Protein AF-A0A496B085-F1 (afdb_monomer_lite)

Foldseek 3Di:
DDDQQPDWDDDPVGTDRLVPDDPVVCVVCVVPDDPVSNVVSVPPPDDDDDDDDDDDDDDDDPPPCDVVNVCLLVDLFFPDWDDDPFWTWTQGSVRDIFTGGQLRVQLLQPDLVSLCQQQPPHDPVSSVDQSADGHSVSRDDDSNKDFPDWDDDPRFWIWTQIPVRDTPGTGGSVSCVQNRPDPVNPPDPPPPDD

Radius of gyration: 28.02 Å; chains: 1; bounding box: 69×49×72 Å

pLDDT: mean 72.24, std 22.45, range [24.52, 97.88]

Secondary structure (DSSP, 8-state):
---GGG-EEEETTEEEETTTS-HHHHHHTGGGS-HHHHHHHHT-----------------------HHHHHHTT---EEEEEE-SSEEEEEETTS-EEEEEHHHHHHT--SHHHHHHHTTTS-GGGGGS-TT-S-GGGS---TT--EEEEEEETTTEEEEEETTS----EEEHHHHHHT--STTTS--------

Structure (mmCIF, N/CA/C/O backbone):
data_AF-A0A496B085-F1
#
_entry.id   AF-A0A496B085-F1
#
loop_
_atom_site.group_PDB
_atom_site.id
_atom_site.type_symbol
_atom_site.label_atom_id
_atom_site.label_alt_id
_atom_site.label_comp_id
_atom_site.label_asym_id
_atom_site.label_entity_id
_atom_site.label_seq_id
_atom_site.pdbx_PDB_ins_code
_atom_site.Cartn_x
_atom_site.Cartn_y
_atom_site.Cartn_z
_atom_site.occupancy
_atom_site.B_iso_or_equiv
_atom_site.auth_seq_id
_atom_site.auth_comp_id
_atom_site.auth_asym_id
_atom_site.auth_atom_id
_atom_site.pdbx_PDB_model_num
ATOM 1 N N . MET A 1 1 ? -52.150 29.427 2.184 1.00 40.12 1 MET A N 1
ATOM 2 C CA . MET A 1 1 ? -52.155 28.640 3.436 1.00 40.12 1 MET A CA 1
ATOM 3 C C . MET A 1 1 ? -51.289 27.415 3.203 1.00 40.12 1 MET A C 1
ATOM 5 O O . MET A 1 1 ? -51.735 26.508 2.519 1.00 40.12 1 MET A O 1
ATOM 9 N N . SER A 1 2 ? -50.034 27.443 3.656 1.00 40.06 2 SER A N 1
ATOM 10 C CA . SER A 1 2 ? -49.146 26.277 3.567 1.00 40.06 2 SER A CA 1
ATOM 11 C C . SER A 1 2 ? -49.455 25.338 4.734 1.00 40.06 2 SER A C 1
ATOM 13 O O . SER A 1 2 ? -49.584 25.798 5.872 1.00 40.06 2 SER A O 1
ATOM 15 N N . LEU A 1 3 ? -49.664 24.056 4.447 1.00 45.28 3 LEU A N 1
ATOM 16 C CA . LEU A 1 3 ? -49.966 23.040 5.451 1.00 45.28 3 LEU A CA 1
ATOM 17 C C . LEU A 1 3 ? -48.675 22.717 6.220 1.00 45.28 3 LEU A C 1
ATOM 19 O O . LEU A 1 3 ? -47.631 22.500 5.616 1.00 45.28 3 LEU A O 1
ATOM 23 N N . CYS A 1 4 ? -48.738 22.637 7.554 1.00 44.47 4 CYS A N 1
ATOM 24 C CA . CYS A 1 4 ? -47.596 22.330 8.442 1.00 44.47 4 CYS A CA 1
ATOM 25 C C . CYS A 1 4 ? -46.892 20.980 8.170 1.00 44.47 4 CYS A C 1
ATOM 27 O O . CYS A 1 4 ? -45.957 20.627 8.884 1.00 44.47 4 CYS A O 1
ATOM 29 N N . ASN A 1 5 ? -47.342 20.212 7.176 1.00 44.25 5 ASN A N 1
ATOM 30 C CA . ASN A 1 5 ? -46.748 18.935 6.798 1.00 44.25 5 ASN A CA 1
ATOM 31 C C . ASN A 1 5 ? -45.421 19.097 6.040 1.00 44.25 5 ASN A C 1
ATOM 33 O O . ASN A 1 5 ? -44.612 18.179 6.095 1.00 44.25 5 ASN A O 1
ATOM 37 N N . ASP A 1 6 ? -45.175 20.253 5.413 1.00 46.38 6 ASP A N 1
ATOM 38 C CA . ASP A 1 6 ? -44.013 20.453 4.530 1.00 46.38 6 ASP A CA 1
ATOM 39 C C . ASP A 1 6 ? -42.845 21.197 5.207 1.00 46.38 6 ASP A C 1
ATOM 41 O O . ASP A 1 6 ? -41.875 21.585 4.556 1.00 46.38 6 ASP A O 1
ATOM 45 N N . VAL A 1 7 ? -42.917 21.415 6.527 1.00 50.28 7 VAL A N 1
ATOM 46 C CA . VAL A 1 7 ? -41.835 22.045 7.297 1.00 50.28 7 VAL A CA 1
ATOM 47 C C . VAL A 1 7 ? -40.962 20.959 7.917 1.00 50.28 7 VAL A C 1
ATOM 49 O O . VAL A 1 7 ? -41.321 20.343 8.922 1.00 50.28 7 VAL A O 1
ATOM 52 N N . PHE A 1 8 ? -39.802 20.742 7.304 1.00 50.12 8 PHE A N 1
ATOM 53 C CA . PHE A 1 8 ? -38.780 19.809 7.763 1.00 50.12 8 PHE A CA 1
ATOM 54 C C . PHE A 1 8 ? -37.803 20.510 8.708 1.00 50.12 8 PHE A C 1
ATOM 56 O O . PHE A 1 8 ? -37.172 21.502 8.343 1.00 50.12 8 PHE A O 1
ATOM 63 N N . ILE A 1 9 ? -37.678 19.993 9.932 1.00 50.53 9 ILE A N 1
ATOM 64 C CA . ILE A 1 9 ? -36.757 20.523 10.943 1.00 50.53 9 ILE A CA 1
ATOM 65 C C . ILE A 1 9 ? -35.555 19.574 11.041 1.00 50.53 9 ILE A C 1
ATOM 67 O O . ILE A 1 9 ? -35.766 18.366 11.165 1.00 50.53 9 ILE A O 1
ATOM 71 N N . PRO A 1 10 ? -34.311 20.082 10.977 1.00 43.25 10 PRO A N 1
ATOM 72 C CA . PRO A 1 10 ? -33.125 19.248 11.108 1.00 43.25 10 PRO A CA 1
ATOM 73 C C . PRO A 1 10 ? -32.959 18.748 12.551 1.00 43.25 10 PRO A C 1
ATOM 75 O O . PRO A 1 10 ? -32.877 19.532 13.498 1.00 43.25 10 PRO A O 1
ATOM 78 N N . GLU A 1 11 ? -32.879 17.432 12.692 1.00 49.56 11 GLU A N 1
ATOM 79 C CA . GLU A 1 11 ? -32.502 16.678 13.886 1.00 49.56 11 GLU A CA 1
ATOM 80 C C . GLU A 1 11 ? -31.116 16.032 13.673 1.00 49.56 11 GLU A C 1
ATOM 82 O O . GLU A 1 11 ? -30.683 15.860 12.531 1.00 49.56 11 GLU A O 1
ATOM 87 N N . PRO A 1 12 ? -30.396 15.627 14.739 1.00 41.44 12 PRO A N 1
ATOM 88 C CA . PRO A 1 12 ? -29.054 15.034 14.626 1.00 41.44 12 PRO A CA 1
ATOM 89 C C . PRO A 1 12 ? -28.968 13.739 13.790 1.00 41.44 12 PRO A C 1
ATOM 91 O O . PRO A 1 12 ? -27.863 13.293 13.493 1.00 41.44 12 PRO A O 1
ATOM 94 N N . HIS A 1 13 ? -30.100 13.158 13.374 1.00 42.88 13 HIS A N 1
ATOM 95 C CA . HIS A 1 13 ? -30.162 11.965 12.521 1.00 42.88 13 HIS A CA 1
ATOM 96 C C . HIS A 1 13 ? -31.099 12.104 11.303 1.00 42.88 13 HIS A C 1
ATOM 98 O O . HIS A 1 13 ? -31.499 11.095 10.727 1.00 42.88 13 HIS A O 1
ATOM 104 N N . GLY A 1 14 ? -31.455 13.326 10.886 1.00 53.62 14 GLY A N 1
ATOM 105 C CA . GLY A 1 14 ? -32.259 13.553 9.677 1.00 53.62 14 GLY A CA 1
ATOM 106 C C . GLY A 1 14 ? -33.244 14.709 9.811 1.00 53.62 14 GLY A C 1
ATOM 107 O O . GLY A 1 14 ? -33.038 15.618 10.605 1.00 53.62 14 GLY A O 1
ATOM 108 N N . TYR A 1 15 ? -34.326 14.681 9.034 1.00 47.09 15 TYR A N 1
ATOM 109 C CA . TYR A 1 15 ? -35.391 15.680 9.115 1.00 47.09 15 TYR A CA 1
ATOM 110 C C . TYR A 1 15 ? -36.673 15.047 9.660 1.00 47.09 15 TYR A C 1
ATOM 112 O O . TYR A 1 15 ? -37.169 14.076 9.091 1.00 47.09 15 TYR A O 1
ATOM 120 N N . ALA A 1 16 ? -37.227 15.605 10.737 1.00 47.31 16 ALA A N 1
ATOM 121 C CA . ALA A 1 16 ? -38.472 15.125 11.334 1.00 47.31 16 ALA A CA 1
ATOM 122 C C . ALA A 1 16 ? -39.637 16.078 11.028 1.00 47.31 16 ALA A C 1
ATOM 124 O O . ALA A 1 16 ? -39.491 17.303 11.038 1.00 47.31 16 ALA A O 1
ATOM 125 N N . SER A 1 17 ? -40.814 15.505 10.761 1.00 47.19 17 SER A N 1
ATOM 126 C CA . SER A 1 17 ? -42.056 16.265 10.600 1.00 47.19 17 SER A CA 1
ATOM 127 C C . SER A 1 17 ? -42.543 16.771 11.961 1.00 47.19 17 SER A C 1
ATOM 129 O O . SER A 1 17 ? -42.442 16.077 12.972 1.00 47.19 17 SER A O 1
ATOM 131 N N . CYS A 1 18 ? -43.144 17.963 11.997 1.00 49.06 18 CYS A N 1
ATOM 132 C CA . CYS A 1 18 ? -43.587 18.629 13.228 1.00 49.06 18 CYS A CA 1
ATOM 133 C C . CYS A 1 18 ? -44.547 17.789 14.109 1.00 49.06 18 CYS A C 1
ATOM 135 O O . CYS A 1 18 ? -44.716 18.095 15.288 1.00 49.06 18 CYS A O 1
ATOM 137 N N . LYS A 1 19 ? -45.165 16.723 13.577 1.00 49.03 19 LYS A N 1
ATOM 138 C CA . LYS A 1 19 ? -46.037 15.813 14.342 1.00 49.03 19 LYS A CA 1
ATOM 139 C C . LYS A 1 19 ? -45.292 14.872 15.296 1.00 49.03 19 LYS A C 1
ATOM 141 O O . LYS A 1 19 ? -45.915 14.382 16.232 1.00 49.03 19 LYS A O 1
ATOM 146 N N . SER A 1 20 ? -44.004 14.609 15.076 1.00 52.06 20 SER A N 1
ATOM 147 C CA . SER A 1 20 ? -43.214 13.668 15.887 1.00 52.06 20 SER A CA 1
ATOM 148 C C . SER A 1 20 ? -42.217 14.348 16.829 1.00 52.06 20 SER A C 1
ATOM 150 O O . SER A 1 20 ? -41.574 13.670 17.627 1.00 52.06 20 SER A O 1
ATOM 152 N N . ALA A 1 21 ? -42.087 15.675 16.763 1.00 50.53 21 ALA A N 1
ATOM 153 C CA . ALA A 1 21 ? -41.132 16.423 17.572 1.00 50.53 21 ALA A CA 1
ATOM 154 C C . ALA A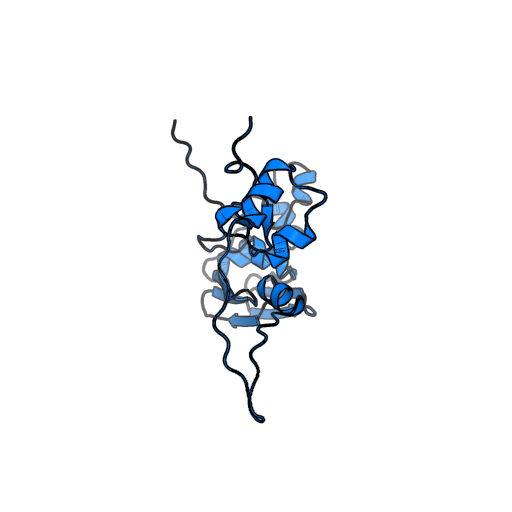 1 21 ? -41.636 16.635 19.012 1.00 50.53 21 ALA A C 1
ATOM 156 O O . ALA A 1 21 ? -42.802 16.953 19.256 1.00 50.53 21 ALA A O 1
ATOM 157 N N . SER A 1 22 ? -40.738 16.500 19.992 1.00 55.59 22 SER A N 1
ATOM 158 C CA . SER A 1 22 ? -41.077 16.713 21.405 1.00 55.59 22 SER A CA 1
ATOM 159 C C . SER A 1 22 ? -41.423 18.182 21.707 1.00 55.59 22 SER A C 1
ATOM 161 O O . SER A 1 22 ? -40.802 19.116 21.192 1.00 55.59 22 SER A O 1
ATOM 163 N N . VAL A 1 23 ? -42.391 18.407 22.605 1.00 54.16 23 VAL A N 1
ATOM 164 C CA . VAL A 1 23 ? -42.881 19.752 22.988 1.00 54.16 23 VAL A CA 1
ATOM 165 C C . VAL A 1 23 ? -41.757 20.645 23.542 1.00 54.16 23 VAL A C 1
ATOM 167 O O . VAL A 1 23 ? -41.783 21.868 23.388 1.00 54.16 23 VAL A O 1
ATOM 170 N N . THR A 1 24 ? -40.741 20.040 24.160 1.00 55.12 24 THR A N 1
ATOM 171 C CA . THR A 1 24 ? -39.529 20.697 24.668 1.00 55.12 24 THR A CA 1
ATOM 172 C C . THR A 1 24 ? -38.678 21.296 23.543 1.00 55.12 24 THR A C 1
ATOM 174 O O . THR A 1 24 ? -38.127 22.382 23.713 1.00 55.12 24 THR A O 1
ATOM 177 N N . TRP A 1 25 ? -38.632 20.647 22.377 1.00 52.66 25 TRP A N 1
ATOM 178 C CA . TRP A 1 25 ? -37.861 21.085 21.209 1.00 52.66 25 TRP A CA 1
ATOM 179 C C . TRP A 1 25 ? -38.578 22.169 20.392 1.00 52.66 25 TRP A C 1
ATOM 181 O O . TRP A 1 25 ? -37.963 23.164 20.006 1.00 52.66 25 TRP A O 1
ATOM 191 N N . VAL A 1 26 ? -39.903 22.063 20.235 1.00 53.75 26 VAL A N 1
ATOM 192 C CA . VAL A 1 26 ? -40.738 23.093 19.578 1.00 53.75 26 VAL A CA 1
ATOM 193 C C . VAL A 1 26 ? -40.647 24.445 20.306 1.00 53.75 26 VAL A C 1
ATOM 195 O O . VAL A 1 26 ? -40.697 25.507 19.686 1.00 53.75 26 VAL A O 1
ATOM 198 N N . ARG A 1 27 ? -40.457 24.431 21.633 1.00 57.75 27 ARG A N 1
ATOM 199 C CA . ARG A 1 27 ? -40.266 25.652 22.436 1.00 57.75 27 ARG A CA 1
ATOM 200 C C . ARG A 1 27 ? -38.900 26.308 22.228 1.00 57.75 27 ARG A C 1
ATOM 202 O O . ARG A 1 27 ? -38.834 27.534 22.270 1.00 57.75 27 ARG A O 1
ATOM 209 N N . ALA A 1 28 ? -37.849 25.528 21.976 1.00 58.44 28 ALA A N 1
ATOM 210 C CA . ALA A 1 28 ? -36.499 26.044 21.751 1.00 58.44 28 ALA A CA 1
ATOM 211 C C . ALA A 1 28 ? -36.350 26.766 20.394 1.00 58.44 28 ALA A C 1
ATOM 213 O O . ALA A 1 28 ? -35.539 27.680 20.278 1.00 58.44 28 ALA A O 1
ATOM 214 N N . TYR A 1 29 ? -37.176 26.426 19.394 1.00 54.31 29 TYR A N 1
ATOM 215 C CA . TYR A 1 29 ? -37.110 26.972 18.025 1.00 54.31 29 TYR A CA 1
ATOM 216 C C . TYR A 1 29 ? -38.256 27.931 17.659 1.00 54.31 29 TYR A C 1
ATOM 218 O O . TYR A 1 29 ? -38.475 28.234 16.486 1.00 54.31 29 TYR A O 1
ATOM 226 N N . LYS A 1 30 ? -38.960 28.474 18.662 1.00 56.56 30 LYS A N 1
ATOM 227 C CA . LYS A 1 30 ? -40.128 29.361 18.496 1.00 56.56 30 LYS A CA 1
ATOM 228 C C . LYS A 1 30 ? -39.899 30.539 17.533 1.00 56.56 30 LYS A C 1
ATOM 230 O O . LYS A 1 30 ? -40.827 30.938 16.846 1.00 56.56 30 LYS A O 1
ATOM 235 N N . ALA A 1 31 ? -38.680 31.077 17.460 1.00 55.16 31 ALA A N 1
ATOM 236 C CA . ALA A 1 31 ? -38.345 32.223 16.608 1.00 55.16 31 ALA A CA 1
ATOM 237 C C . ALA A 1 31 ? -38.208 31.892 15.105 1.00 55.16 31 ALA A C 1
ATOM 239 O O . ALA A 1 31 ? -38.022 32.799 14.300 1.00 55.16 31 ALA A O 1
ATOM 240 N N . ARG A 1 32 ? -38.250 30.608 14.720 1.00 55.09 32 ARG A N 1
ATOM 241 C CA . ARG A 1 32 ? -38.034 30.134 13.339 1.00 55.09 32 ARG A CA 1
ATOM 242 C C . ARG A 1 32 ? -39.211 29.342 12.766 1.00 55.09 32 ARG A C 1
ATOM 244 O O . ARG A 1 32 ? -39.087 28.784 11.682 1.00 55.09 32 ARG A O 1
ATOM 251 N N . LEU A 1 33 ? -40.341 29.297 13.471 1.00 53.97 33 LEU A N 1
ATOM 252 C CA . LEU A 1 33 ? -41.544 28.588 13.034 1.00 53.97 33 LEU A CA 1
ATOM 253 C C . LEU A 1 33 ? -42.664 29.578 12.676 1.00 53.97 33 LEU A C 1
ATOM 255 O O . LEU A 1 33 ? -42.812 30.586 13.364 1.00 53.97 33 LEU A O 1
ATOM 259 N N . PRO A 1 34 ? -43.487 29.289 11.651 1.00 55.16 34 PRO A N 1
ATOM 260 C CA . PRO A 1 34 ? -44.698 30.059 11.381 1.00 55.16 34 PRO A CA 1
ATOM 261 C C . PRO A 1 34 ? -45.664 29.999 12.577 1.00 55.16 34 PRO A C 1
ATOM 263 O O . PRO A 1 34 ? -45.884 28.920 13.139 1.00 55.16 34 PRO A O 1
ATOM 266 N N . ASP A 1 35 ? -46.292 31.126 12.934 1.00 55.22 35 ASP A N 1
ATOM 267 C CA . ASP A 1 35 ? -47.182 31.242 14.106 1.00 55.22 35 ASP A CA 1
ATOM 268 C C . ASP A 1 35 ? -48.325 30.210 14.118 1.00 55.22 35 ASP A C 1
ATOM 270 O O . ASP A 1 35 ? -48.723 29.713 15.177 1.00 55.22 35 ASP A O 1
ATOM 274 N N . SER A 1 36 ? -48.811 29.818 12.936 1.00 55.88 36 SER A N 1
ATOM 275 C CA . SER A 1 36 ? -49.849 28.795 12.761 1.00 55.88 36 SER A CA 1
ATOM 276 C C . SER A 1 36 ? -49.419 27.401 13.240 1.00 55.88 36 SER A C 1
ATOM 278 O O . SER A 1 36 ? -50.242 26.647 13.758 1.00 55.88 36 SER A O 1
ATOM 280 N N . CYS A 1 37 ? -48.131 27.068 13.131 1.00 49.91 37 CYS A N 1
ATOM 281 C CA . CYS A 1 37 ? -47.578 25.780 13.551 1.00 49.91 37 CYS A CA 1
ATOM 282 C C . CYS A 1 37 ? -47.364 25.734 15.074 1.00 49.91 37 CYS A C 1
ATOM 284 O O . CYS A 1 37 ? -47.692 24.745 15.731 1.00 49.91 37 CYS A O 1
ATOM 286 N N . TYR A 1 38 ? -46.912 26.845 15.668 1.00 52.78 38 TYR A N 1
ATOM 287 C CA . TYR A 1 38 ? -46.758 26.965 17.121 1.00 52.78 38 TYR A CA 1
ATOM 288 C C . TYR A 1 38 ? -48.107 26.898 17.863 1.00 52.78 38 TYR A C 1
ATOM 290 O O . TYR A 1 38 ? -48.196 26.305 18.943 1.00 52.78 38 TYR A O 1
ATOM 298 N N . ALA A 1 39 ? -49.172 27.459 17.280 1.00 53.50 39 ALA A N 1
ATOM 299 C CA . ALA A 1 39 ? -50.517 27.413 17.853 1.00 53.50 39 ALA A CA 1
ATOM 300 C C . ALA A 1 39 ? -51.093 25.984 17.910 1.00 53.50 39 ALA A C 1
ATOM 302 O O . ALA A 1 39 ? -51.692 25.614 18.921 1.00 53.50 39 ALA A O 1
ATOM 303 N N . SER A 1 40 ? -50.848 25.154 16.888 1.00 49.75 40 SER A N 1
ATOM 304 C CA . SER A 1 40 ? -51.363 23.776 16.831 1.00 49.75 40 SER A CA 1
ATOM 305 C C . SER A 1 40 ? -50.688 22.826 17.831 1.00 49.75 40 SER A C 1
ATOM 307 O O . SER A 1 40 ? -51.302 21.853 18.261 1.00 49.75 40 SER A O 1
ATOM 309 N N . CYS A 1 41 ? -49.448 23.105 18.252 1.00 49.06 41 CYS A N 1
ATOM 310 C CA . CYS A 1 41 ? -48.772 22.333 19.302 1.00 49.06 41 CYS A CA 1
ATOM 311 C C . CYS A 1 41 ? -49.262 22.673 20.719 1.00 49.06 41 CYS A C 1
ATOM 313 O O . CYS A 1 41 ? -49.097 21.864 21.630 1.00 49.06 41 CYS A O 1
ATOM 315 N N . LYS A 1 42 ? -49.865 23.850 20.936 1.00 46.62 42 LYS A N 1
ATOM 316 C CA . LYS A 1 42 ? -50.389 24.243 22.256 1.00 46.62 42 LYS A CA 1
ATOM 317 C C . LYS A 1 42 ? -51.685 23.528 22.644 1.00 46.62 42 LYS A C 1
ATOM 319 O O . LYS A 1 42 ? -51.979 23.468 23.833 1.00 46.62 42 LYS A O 1
ATOM 324 N N . SER A 1 43 ? -52.449 22.999 21.686 1.00 48.62 43 SER A N 1
ATOM 325 C CA . SER A 1 43 ? -53.744 22.352 21.950 1.00 48.62 43 SER A CA 1
ATOM 326 C C . SER A 1 43 ? -53.654 20.843 22.206 1.00 48.62 43 SER A C 1
ATOM 328 O O . SER A 1 43 ? -54.663 20.230 22.550 1.00 48.62 43 SER A O 1
ATOM 330 N N . ALA A 1 44 ? -52.471 20.231 22.065 1.00 43.91 44 ALA A N 1
ATOM 331 C CA . ALA A 1 44 ? -52.249 18.820 22.376 1.00 43.91 44 ALA A CA 1
ATOM 332 C C . ALA A 1 44 ? -52.139 18.627 23.898 1.00 43.91 44 ALA A C 1
ATOM 334 O O . ALA A 1 44 ? -51.062 18.592 24.491 1.00 43.91 44 ALA A O 1
ATOM 335 N N . ASN A 1 45 ? -53.302 18.559 24.535 1.00 45.66 45 ASN A N 1
ATOM 336 C CA . ASN A 1 45 ? -53.487 18.441 25.972 1.00 45.66 45 ASN A CA 1
ATOM 337 C C . ASN A 1 45 ? -53.295 16.983 26.436 1.00 45.66 45 ASN A C 1
ATOM 339 O O . ASN A 1 45 ? -54.245 16.336 26.867 1.00 45.66 45 ASN A O 1
ATOM 343 N N . VAL A 1 46 ? -52.079 16.440 26.323 1.00 43.97 46 VAL A N 1
ATOM 344 C CA . VAL A 1 46 ? -51.759 15.108 26.865 1.00 43.97 46 VAL A CA 1
ATOM 345 C C . VAL A 1 46 ? -50.940 15.293 28.139 1.00 43.97 46 VAL A C 1
ATOM 347 O O . VAL A 1 46 ? -49.736 15.540 28.109 1.00 43.97 46 VAL A O 1
ATOM 350 N N . THR A 1 47 ? -51.641 15.275 29.272 1.00 44.66 47 THR A N 1
ATOM 351 C CA . THR A 1 47 ? -51.082 15.397 30.627 1.00 44.66 47 THR A CA 1
ATOM 352 C C . THR A 1 47 ? -50.650 14.020 31.183 1.00 44.66 47 THR A C 1
ATOM 354 O O . THR A 1 47 ? -51.099 12.988 30.685 1.00 44.66 47 THR A O 1
ATOM 357 N N . PRO A 1 48 ? -49.762 13.991 32.200 1.00 45.28 48 PRO A N 1
ATOM 358 C CA . PRO A 1 48 ? -48.962 12.838 32.619 1.00 45.28 48 PRO A CA 1
ATOM 359 C C . PRO A 1 48 ? -49.557 12.094 33.828 1.00 45.28 48 PRO A C 1
ATOM 361 O O . PRO A 1 48 ? -50.290 12.679 34.624 1.00 45.28 48 PRO A O 1
ATOM 364 N N . CYS A 1 49 ? -49.151 10.839 34.045 1.00 24.52 49 CYS A N 1
ATOM 365 C CA . CYS A 1 49 ? -49.433 10.120 35.291 1.00 24.52 49 CYS A CA 1
ATOM 366 C C . CYS A 1 49 ? -48.219 10.200 36.236 1.00 24.52 49 CYS A C 1
ATOM 368 O O . CYS A 1 49 ? -47.141 9.692 35.931 1.00 24.52 49 CYS A O 1
ATOM 370 N N . LYS A 1 50 ? -48.400 10.884 37.372 1.00 37.22 50 LYS A N 1
ATOM 371 C CA . LYS A 1 50 ? -47.484 10.916 38.523 1.00 37.2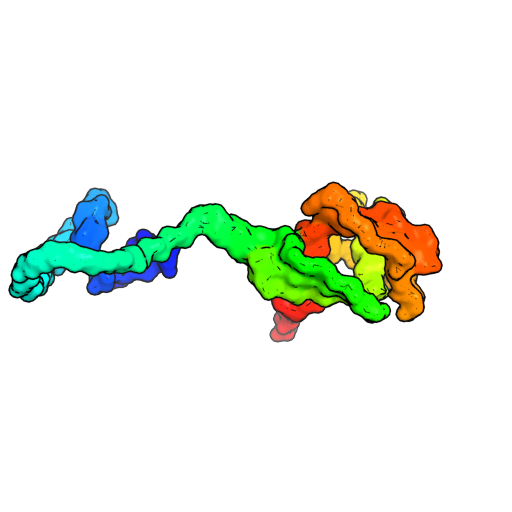2 50 LYS A CA 1
ATOM 372 C C . LYS A 1 50 ? -47.702 9.674 39.391 1.00 37.22 50 LYS A C 1
ATOM 374 O O . LYS A 1 50 ? -48.848 9.367 39.686 1.00 37.22 50 LYS A O 1
ATOM 379 N N . LEU A 1 51 ? -46.632 9.123 39.963 1.00 31.11 51 LEU A N 1
ATOM 380 C CA . LEU A 1 51 ? -46.563 8.839 41.402 1.00 31.11 51 LEU A CA 1
ATOM 381 C C . LEU A 1 51 ? -45.107 8.952 41.864 1.00 31.11 51 LEU A C 1
ATOM 383 O O . LEU A 1 51 ? -44.175 8.561 41.168 1.00 31.11 51 LEU A O 1
ATOM 387 N N . ALA A 1 52 ? -44.943 9.603 43.007 1.00 31.52 52 ALA A N 1
ATOM 388 C CA . ALA A 1 52 ? -43.682 9.998 43.601 1.00 31.52 52 ALA A CA 1
ATOM 389 C C . ALA A 1 52 ? -43.165 8.947 44.594 1.00 31.52 52 ALA A C 1
ATOM 391 O O . ALA A 1 52 ? -43.957 8.217 45.184 1.00 31.52 52 ALA A O 1
ATOM 392 N N . SER A 1 53 ? -41.865 9.051 44.886 1.00 32.91 53 SER A N 1
ATOM 393 C CA . SER A 1 53 ? -41.253 8.951 46.222 1.00 32.91 53 SER A CA 1
ATOM 394 C C . SER A 1 53 ? -40.244 7.813 46.440 1.00 32.91 53 SER A C 1
ATOM 396 O O . SER A 1 53 ? -40.507 6.654 46.151 1.00 32.91 53 SER A O 1
ATOM 398 N N . LEU A 1 54 ? -39.140 8.224 47.079 1.00 31.75 54 LEU A N 1
ATOM 399 C CA . LEU A 1 54 ? -38.171 7.469 47.883 1.00 31.75 54 LEU A CA 1
ATOM 400 C C . LEU A 1 54 ? -36.976 6.776 47.192 1.00 31.75 54 LEU A C 1
ATOM 402 O O . LEU A 1 54 ? -37.024 5.627 46.792 1.00 31.75 54 LEU A O 1
ATOM 406 N N . VAL A 1 55 ? -35.871 7.535 47.179 1.00 43.00 55 VAL A N 1
ATOM 407 C CA . VAL A 1 55 ? -34.550 7.207 47.756 1.00 43.00 55 VAL A CA 1
ATOM 408 C C . VAL A 1 55 ? -33.853 5.888 47.344 1.00 43.00 55 VAL A C 1
ATOM 410 O O . VAL A 1 55 ? -34.270 4.799 47.707 1.00 43.00 55 VAL A O 1
ATOM 413 N N . LEU A 1 56 ? -32.644 6.085 46.791 1.00 39.69 56 LEU A N 1
ATOM 414 C CA . LEU A 1 56 ? -31.471 5.192 46.718 1.00 39.69 56 LEU A CA 1
ATOM 415 C C . LEU A 1 56 ? -31.425 4.083 45.635 1.00 39.69 56 LEU A C 1
ATOM 417 O O . LEU A 1 56 ? -32.180 3.123 45.639 1.00 39.69 56 LEU A O 1
ATOM 421 N N . GLN A 1 57 ? -30.349 4.204 44.842 1.00 39.06 57 GLN A N 1
ATOM 422 C CA . GLN A 1 57 ? -29.575 3.195 44.098 1.00 39.06 57 GLN A CA 1
ATOM 423 C C . GLN A 1 57 ? -29.828 2.968 42.592 1.00 39.06 57 GLN A C 1
ATOM 425 O O . GLN A 1 57 ? -30.867 2.498 42.152 1.00 39.06 57 GLN A O 1
ATOM 430 N N . ALA A 1 58 ? -28.713 3.179 41.877 1.00 33.62 58 ALA A N 1
ATOM 431 C CA . ALA A 1 58 ? -28.179 2.400 40.757 1.00 33.62 58 ALA A CA 1
ATOM 432 C C . ALA A 1 58 ? -28.319 2.954 39.321 1.00 33.62 58 ALA A C 1
ATOM 434 O O . ALA A 1 58 ? -29.381 2.953 38.716 1.00 33.62 58 ALA A O 1
ATOM 435 N N . ALA A 1 59 ? -27.139 3.323 38.797 1.00 35.72 59 ALA A N 1
ATOM 436 C CA . ALA A 1 59 ? -26.619 3.075 37.446 1.00 35.72 59 ALA A CA 1
ATOM 437 C C . ALA A 1 59 ? -27.369 3.694 36.247 1.00 35.72 59 ALA A C 1
ATOM 439 O O . ALA A 1 59 ? -28.439 3.267 35.843 1.00 35.72 59 ALA A O 1
ATOM 440 N N . PHE A 1 60 ? -26.844 4.783 35.677 1.00 46.53 60 PHE A N 1
ATOM 441 C CA . PHE A 1 60 ? -25.943 4.750 34.508 1.00 46.53 60 PHE A CA 1
ATOM 442 C C . PHE A 1 60 ? -26.506 3.982 33.300 1.00 46.53 60 PHE A C 1
ATOM 444 O O . PHE A 1 60 ? -26.369 2.771 33.225 1.00 46.53 60 PHE A O 1
ATOM 451 N N . LEU A 1 61 ? -26.985 4.720 32.293 1.00 37.16 61 LEU A N 1
ATOM 452 C CA . LEU A 1 61 ? -26.533 4.542 30.907 1.00 37.16 61 LEU A CA 1
ATOM 453 C C . LEU A 1 61 ? -26.764 5.850 30.124 1.00 37.16 61 LEU A C 1
ATOM 455 O O . LEU A 1 61 ? -27.699 6.005 29.344 1.00 37.16 61 LEU A O 1
ATOM 459 N N . ARG A 1 62 ? -25.895 6.841 30.358 1.00 47.62 62 ARG A N 1
ATOM 460 C CA . ARG A 1 62 ? -25.621 7.847 29.328 1.00 47.62 62 ARG A CA 1
ATOM 461 C C . ARG A 1 62 ? -24.795 7.126 28.266 1.00 47.62 62 ARG A C 1
ATOM 463 O O . ARG A 1 62 ? -23.610 6.907 28.486 1.00 47.62 62 ARG A O 1
ATOM 470 N N . LEU A 1 63 ? -25.386 6.753 27.133 1.00 45.16 63 LEU A N 1
ATOM 471 C CA . LEU A 1 63 ? -24.594 6.485 25.931 1.00 45.16 63 LEU A CA 1
ATOM 472 C C . LEU A 1 63 ? -24.120 7.833 25.380 1.00 45.16 63 LEU A C 1
ATOM 474 O O . LEU A 1 63 ? -24.665 8.385 24.433 1.00 45.16 63 LEU A O 1
ATOM 478 N N . SER A 1 64 ? -23.124 8.402 26.048 1.00 53.12 64 SER A N 1
ATOM 479 C CA . SER A 1 64 ? -22.265 9.437 25.498 1.00 53.12 64 SER A CA 1
ATOM 480 C C . SER A 1 64 ? -21.274 8.753 24.560 1.00 53.12 64 SER A C 1
ATOM 482 O O . SER A 1 64 ? -20.203 8.335 24.997 1.00 53.12 64 SER A O 1
ATOM 484 N N . PHE A 1 65 ? -21.630 8.598 23.285 1.00 51.16 65 PHE A N 1
ATOM 485 C CA . PHE A 1 65 ? -20.615 8.373 22.257 1.00 51.16 65 PHE A CA 1
ATOM 486 C C . PHE A 1 65 ? -19.827 9.683 22.124 1.00 51.16 65 PHE A C 1
ATOM 488 O O . PHE A 1 65 ? -20.365 10.691 21.672 1.00 51.16 65 PHE A O 1
ATOM 495 N N . SER A 1 66 ? -18.590 9.700 22.632 1.00 63.84 66 SER A N 1
ATOM 496 C CA . SER A 1 66 ? -17.692 10.859 22.532 1.00 63.84 66 SER A CA 1
ATOM 497 C C . SER A 1 66 ? -17.453 11.215 21.059 1.00 63.84 66 SER A C 1
ATOM 499 O O . SER A 1 66 ? -17.430 10.322 20.212 1.00 63.84 66 SER A O 1
ATOM 501 N N . ALA A 1 67 ? -17.204 12.490 20.745 1.00 59.72 67 ALA A N 1
ATOM 502 C CA . ALA A 1 67 ? -16.708 12.892 19.424 1.00 59.72 67 ALA A CA 1
ATOM 503 C C . ALA A 1 67 ? -15.425 12.120 19.041 1.00 59.72 67 ALA A C 1
ATOM 505 O O . ALA A 1 67 ? -15.235 11.787 17.875 1.00 59.72 67 ALA A O 1
ATOM 506 N N . ASP A 1 68 ? -14.619 11.721 20.032 1.00 60.34 68 ASP A N 1
ATOM 507 C CA . ASP A 1 68 ? -13.460 10.839 19.845 1.00 60.34 68 ASP A CA 1
ATOM 508 C C . ASP A 1 68 ? -13.848 9.422 19.401 1.00 60.34 68 ASP A C 1
ATOM 510 O O . ASP A 1 68 ? -13.149 8.810 18.602 1.00 60.34 68 ASP A O 1
ATOM 514 N N . ALA A 1 69 ? -14.986 8.898 19.868 1.00 56.34 69 ALA A N 1
ATOM 515 C CA . ALA A 1 69 ? -15.497 7.598 19.432 1.00 56.34 69 ALA A CA 1
ATOM 516 C C . ALA A 1 69 ? -16.026 7.660 17.988 1.00 56.34 69 ALA A C 1
ATOM 518 O O . ALA A 1 69 ? -15.897 6.693 17.243 1.00 56.34 69 ALA A O 1
ATOM 519 N N . LEU A 1 70 ? -16.563 8.809 17.566 1.00 54.47 70 LEU A N 1
ATOM 520 C CA . LEU A 1 70 ? -16.960 9.050 16.175 1.00 54.47 70 LEU A CA 1
ATOM 521 C C . LEU A 1 70 ? -15.743 9.251 15.249 1.00 54.47 70 LEU A C 1
ATOM 523 O O . LEU A 1 70 ? -15.766 8.804 14.102 1.00 54.47 70 LEU A O 1
ATOM 527 N N . LEU A 1 71 ? -14.657 9.853 15.746 1.00 56.62 71 LEU A N 1
ATOM 528 C CA . LEU A 1 71 ? -13.379 9.953 15.028 1.00 56.62 71 LEU A CA 1
ATOM 529 C C . LEU A 1 71 ? -12.659 8.598 14.927 1.00 56.62 71 LEU A C 1
ATOM 531 O O . LEU A 1 71 ? -12.093 8.284 13.884 1.00 56.62 71 LEU A O 1
ATOM 535 N N . GLU A 1 72 ? -12.730 7.753 15.958 1.00 54.44 72 GLU A N 1
ATOM 536 C CA . GLU A 1 72 ? -12.220 6.374 15.908 1.00 54.44 72 GLU A CA 1
ATOM 537 C C . GLU A 1 72 ? -12.991 5.516 14.885 1.00 54.44 72 GLU A C 1
ATOM 539 O O . GLU A 1 72 ? -12.372 4.761 14.138 1.00 54.44 72 GLU A O 1
ATOM 544 N N . MET A 1 73 ? -14.319 5.669 14.785 1.00 51.00 73 MET A N 1
ATOM 545 C CA . MET A 1 73 ? -15.172 4.910 13.851 1.00 51.00 73 MET A CA 1
ATOM 546 C C . MET A 1 73 ? -15.081 5.360 12.382 1.00 51.00 73 MET A C 1
ATOM 548 O O . MET A 1 73 ? -15.633 4.696 11.509 1.00 51.00 73 MET A O 1
ATOM 552 N N . THR A 1 74 ? -14.387 6.463 12.094 1.00 58.94 74 THR A N 1
ATOM 553 C CA . THR A 1 74 ? -14.140 6.975 10.729 1.00 58.94 74 THR A CA 1
ATOM 554 C C . THR A 1 74 ? -12.649 6.986 10.368 1.00 58.94 74 THR A C 1
ATOM 556 O O . THR A 1 74 ? -12.249 7.433 9.294 1.00 58.94 74 THR A O 1
ATOM 559 N N . SER A 1 75 ? -11.812 6.471 11.270 1.00 71.00 75 SER A N 1
ATOM 560 C CA . SER A 1 75 ? -10.363 6.447 11.152 1.00 71.00 75 SER A CA 1
ATOM 561 C C . SER A 1 75 ? -9.904 5.420 10.112 1.00 71.00 75 SER A C 1
ATOM 563 O O . SER A 1 75 ? -10.038 4.213 10.315 1.00 71.00 75 SER A O 1
ATOM 565 N N . LYS A 1 76 ? -9.258 5.885 9.035 1.00 81.88 76 LYS A N 1
ATOM 566 C CA . LYS A 1 76 ? -8.563 5.036 8.047 1.00 81.88 76 LYS A CA 1
ATOM 567 C C . LYS A 1 76 ? -7.205 4.522 8.554 1.00 81.88 76 LYS A C 1
ATOM 569 O O . LYS A 1 76 ? -6.294 4.284 7.772 1.00 81.88 76 LYS A O 1
ATOM 574 N N . HIS A 1 77 ? -7.028 4.358 9.864 1.00 89.75 77 HIS A N 1
ATOM 575 C CA . HIS A 1 77 ? -5.798 3.796 10.418 1.00 89.75 77 HIS A CA 1
ATOM 576 C C . HIS A 1 77 ? -5.892 2.273 10.569 1.00 89.75 77 HIS A C 1
ATOM 578 O O . HIS A 1 77 ? -6.962 1.740 10.893 1.00 89.75 77 HIS A O 1
ATOM 584 N N . PRO A 1 78 ? -4.777 1.551 10.369 1.00 94.38 78 PRO A N 1
ATOM 585 C CA . PRO A 1 78 ? -4.745 0.113 10.565 1.00 94.38 78 PRO A CA 1
ATOM 586 C C . PRO A 1 78 ? -4.873 -0.224 12.053 1.00 94.38 78 PRO A C 1
ATOM 588 O O . PRO A 1 78 ? -4.259 0.395 12.923 1.00 94.38 78 PRO A O 1
ATOM 591 N N . LYS A 1 79 ? -5.660 -1.254 12.335 1.00 94.38 79 LYS A N 1
ATOM 592 C CA . LYS A 1 79 ? -5.789 -1.895 13.642 1.00 94.38 79 LYS A CA 1
ATOM 593 C C . LYS A 1 79 ? -4.886 -3.119 13.740 1.00 94.38 79 LYS A C 1
ATOM 595 O O . LYS A 1 79 ? -4.269 -3.350 14.777 1.00 94.38 79 LYS A O 1
ATOM 600 N N . THR A 1 80 ? -4.818 -3.933 12.691 1.00 95.75 80 THR A N 1
ATOM 601 C CA . THR A 1 80 ? -3.997 -5.149 12.667 1.00 95.75 80 THR A CA 1
ATOM 602 C C . THR A 1 80 ? -3.465 -5.398 11.263 1.00 95.75 80 THR A C 1
ATOM 604 O O . THR A 1 80 ? -4.160 -5.177 10.276 1.00 95.75 80 THR A O 1
ATOM 607 N N . LEU A 1 81 ? -2.215 -5.850 11.191 1.00 96.44 81 LEU A N 1
ATOM 608 C CA . LEU A 1 81 ? -1.499 -6.154 9.958 1.00 96.44 81 LEU A CA 1
ATOM 609 C C . LEU A 1 81 ? -1.137 -7.637 9.968 1.00 96.44 81 LEU A C 1
ATOM 611 O O . LEU A 1 81 ? -0.562 -8.117 10.946 1.00 96.44 81 LEU A O 1
ATOM 615 N N . LYS A 1 82 ? -1.487 -8.367 8.909 1.00 97.31 82 LYS A N 1
ATOM 616 C CA . LYS A 1 82 ? -1.238 -9.809 8.796 1.00 97.31 82 LYS A CA 1
ATOM 617 C C . LYS A 1 82 ? -0.606 -10.125 7.447 1.00 97.31 82 LYS A C 1
ATOM 619 O O . LYS A 1 82 ? -1.144 -9.776 6.399 1.00 97.31 82 LYS A O 1
ATOM 624 N N . LYS A 1 83 ? 0.529 -10.821 7.488 1.00 96.56 83 LYS A N 1
ATOM 625 C CA . LYS A 1 83 ? 1.173 -11.407 6.312 1.00 96.56 83 LYS A CA 1
ATOM 626 C C . LYS A 1 83 ? 0.597 -12.805 6.080 1.00 96.56 83 LYS A C 1
ATOM 628 O O . LYS A 1 83 ? 0.600 -13.610 7.008 1.00 96.56 83 LYS A O 1
ATOM 633 N N . HIS A 1 84 ? 0.154 -13.087 4.858 1.00 96.62 84 HIS A N 1
ATOM 634 C CA . HIS A 1 84 ? -0.213 -14.431 4.394 1.00 96.62 84 HIS A CA 1
ATOM 635 C C . HIS A 1 84 ? 0.704 -14.857 3.239 1.00 96.62 84 HIS A C 1
ATOM 637 O O . HIS A 1 84 ? 1.548 -14.078 2.796 1.00 96.62 84 HIS A O 1
ATOM 643 N N . ASP A 1 85 ? 0.553 -16.077 2.729 1.00 95.06 85 ASP A N 1
ATOM 644 C CA . ASP A 1 85 ? 1.445 -16.609 1.684 1.00 95.06 85 ASP A CA 1
ATOM 645 C C . ASP A 1 85 ? 1.229 -15.961 0.307 1.00 95.06 85 ASP A C 1
ATOM 647 O O . ASP A 1 85 ? 2.152 -15.859 -0.497 1.00 95.06 85 ASP A O 1
ATOM 651 N N . THR A 1 86 ? 0.011 -15.497 0.020 1.00 94.25 86 THR A N 1
ATOM 652 C CA . THR A 1 86 ? -0.371 -14.960 -1.301 1.00 94.25 86 THR A CA 1
ATOM 653 C C . THR A 1 86 ? -0.824 -13.501 -1.266 1.00 94.25 86 THR A C 1
ATOM 655 O O . THR A 1 86 ? -0.965 -12.864 -2.313 1.00 94.25 86 THR A O 1
ATOM 658 N N . ALA A 1 87 ? -1.066 -12.962 -0.072 1.00 96.56 87 ALA A N 1
ATOM 659 C CA . ALA A 1 87 ? -1.623 -11.634 0.111 1.00 96.56 87 ALA A CA 1
ATOM 660 C C . ALA A 1 87 ? -1.209 -11.013 1.447 1.00 96.56 87 ALA A C 1
ATOM 662 O O . ALA A 1 87 ? -0.882 -11.698 2.419 1.00 96.56 87 ALA A O 1
ATOM 663 N N . PHE A 1 88 ? -1.307 -9.692 1.509 1.00 97.81 88 PHE A N 1
ATOM 664 C CA . PHE A 1 88 ? -1.219 -8.927 2.739 1.00 97.81 88 PHE A CA 1
ATOM 665 C C . PHE A 1 88 ? -2.615 -8.498 3.189 1.00 97.81 88 PHE A C 1
ATOM 667 O O . PHE A 1 88 ? -3.423 -8.050 2.377 1.00 97.81 88 PHE A O 1
ATOM 674 N N . GLN A 1 89 ? -2.909 -8.626 4.478 1.00 97.88 89 GLN A N 1
ATOM 675 C CA . GLN A 1 89 ? -4.209 -8.283 5.040 1.00 97.88 89 GLN A CA 1
ATOM 676 C C . GLN A 1 89 ? -4.076 -7.133 6.038 1.00 97.88 89 GLN A C 1
ATOM 678 O O . GLN A 1 89 ? -3.225 -7.159 6.932 1.00 97.88 89 GLN A O 1
ATOM 683 N N . ILE A 1 90 ? -4.970 -6.152 5.910 1.00 97.00 90 ILE A N 1
ATOM 684 C CA . ILE A 1 90 ? -5.095 -5.025 6.833 1.00 97.00 90 ILE A CA 1
ATOM 685 C C . ILE A 1 90 ? -6.508 -5.020 7.405 1.00 97.00 90 ILE A C 1
ATOM 687 O O . ILE A 1 90 ? -7.489 -4.909 6.671 1.00 97.00 90 ILE A O 1
ATOM 691 N N . GLU A 1 91 ? -6.605 -5.133 8.725 1.00 96.06 91 GLU A N 1
ATOM 692 C CA . GLU A 1 91 ? -7.831 -4.841 9.464 1.00 96.06 91 GLU A CA 1
ATOM 693 C C . GLU A 1 91 ? -7.770 -3.388 9.918 1.00 96.06 91 GLU A C 1
ATOM 695 O O . GLU A 1 91 ? -6.796 -2.973 10.552 1.00 96.06 91 GLU A O 1
ATOM 700 N N . TRP A 1 92 ? -8.798 -2.616 9.600 1.00 94.69 92 TRP A N 1
ATOM 7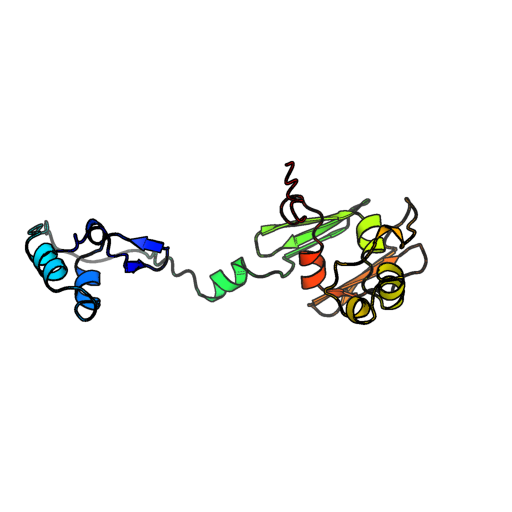01 C CA . TRP A 1 92 ? -8.859 -1.183 9.861 1.00 94.69 92 TRP A CA 1
ATOM 702 C C . TRP A 1 92 ? -9.667 -0.878 11.125 1.00 94.69 92 TRP A C 1
ATOM 704 O O . TRP A 1 92 ? -10.442 -1.704 11.617 1.00 94.69 92 TRP A O 1
ATOM 714 N N . LYS A 1 93 ? -9.487 0.323 11.681 1.00 93.25 93 LYS A N 1
ATOM 715 C CA . LYS A 1 93 ? -10.255 0.770 12.853 1.00 93.25 93 LYS A CA 1
ATOM 716 C C . LYS A 1 93 ? -11.753 0.924 12.577 1.00 93.25 93 LYS A C 1
ATOM 718 O O . LYS A 1 93 ? -12.551 0.667 13.473 1.00 93.25 93 LYS A O 1
ATOM 723 N N . ASP A 1 94 ? -12.127 1.233 11.340 1.00 90.06 94 ASP A N 1
ATOM 724 C CA . ASP A 1 94 ? -13.516 1.294 10.866 1.00 90.06 94 ASP A CA 1
ATOM 725 C C . ASP A 1 94 ? -14.148 -0.091 10.602 1.00 90.06 94 ASP A C 1
ATOM 727 O O . ASP A 1 94 ? -15.181 -0.191 9.945 1.00 90.06 94 ASP A O 1
ATOM 731 N N . ALA A 1 95 ? -13.532 -1.166 11.112 1.00 90.69 95 ALA A N 1
ATOM 732 C CA . ALA A 1 95 ? -13.931 -2.566 10.945 1.00 90.69 95 ALA A CA 1
ATOM 733 C C . ALA A 1 95 ? -13.871 -3.108 9.505 1.00 90.69 95 ALA A C 1
ATOM 735 O O . ALA A 1 95 ? -14.199 -4.274 9.281 1.00 90.69 95 ALA A O 1
ATOM 736 N N . HIS A 1 96 ? -13.406 -2.317 8.538 1.00 93.38 96 HIS A N 1
ATOM 737 C CA . HIS A 1 96 ? -13.141 -2.814 7.197 1.00 93.38 96 HIS A CA 1
ATOM 738 C C . HIS A 1 96 ? -11.948 -3.777 7.205 1.00 93.38 96 HIS A C 1
ATOM 740 O O . HIS A 1 96 ? -11.029 -3.666 8.025 1.00 93.38 96 HIS A O 1
ATOM 746 N N . VAL A 1 97 ? -11.928 -4.697 6.244 1.00 95.25 97 VAL A N 1
ATOM 747 C CA . VAL A 1 97 ? -10.825 -5.637 6.046 1.00 95.25 97 VAL A CA 1
ATOM 748 C C . VAL A 1 97 ? -10.413 -5.590 4.587 1.00 95.25 97 VAL A C 1
ATOM 750 O O . VAL A 1 97 ? -11.201 -5.922 3.705 1.00 95.25 97 VAL A O 1
ATOM 753 N N . SER A 1 98 ? -9.166 -5.207 4.341 1.00 96.00 98 SER A N 1
ATOM 754 C CA . SER A 1 98 ? -8.601 -5.153 2.996 1.00 96.00 98 SER A CA 1
ATOM 755 C C . SER A 1 98 ? -7.633 -6.306 2.785 1.00 96.00 98 SER A C 1
ATOM 757 O O . SER A 1 98 ? -6.744 -6.546 3.606 1.00 96.00 98 SER A O 1
ATOM 759 N N . TRP A 1 99 ? -7.809 -7.003 1.666 1.00 97.44 99 TRP A N 1
ATOM 760 C CA . TRP A 1 99 ? -6.934 -8.073 1.205 1.00 97.44 99 TRP A CA 1
ATOM 761 C C . TRP A 1 99 ? -6.197 -7.609 -0.039 1.00 97.44 99 TRP A C 1
ATOM 763 O O . TRP A 1 99 ? -6.830 -7.270 -1.032 1.00 97.44 99 TRP A O 1
ATOM 773 N N . TYR A 1 100 ? -4.872 -7.621 0.009 1.00 96.62 100 TYR A N 1
ATOM 774 C CA . TYR A 1 100 ? -4.030 -7.153 -1.079 1.00 96.62 100 TYR A CA 1
ATOM 775 C C . TYR A 1 100 ? -3.177 -8.299 -1.623 1.00 96.62 100 TYR A C 1
ATOM 777 O O . TYR A 1 100 ? -2.201 -8.686 -0.974 1.00 96.62 100 TYR A O 1
ATOM 785 N N . PRO A 1 101 ? -3.504 -8.854 -2.801 1.00 96.50 101 PRO A N 1
ATOM 786 C CA . PRO A 1 101 ? -2.626 -9.804 -3.475 1.00 96.50 101 PRO A CA 1
ATOM 787 C C . PRO A 1 101 ? -1.237 -9.197 -3.711 1.00 96.50 101 PRO A C 1
ATOM 789 O O . PRO A 1 101 ? -1.126 -8.021 -4.063 1.00 96.50 101 PRO A O 1
ATOM 792 N N . TYR A 1 102 ? -0.171 -9.983 -3.552 1.00 97.00 102 TYR A N 1
ATOM 793 C CA . TYR A 1 102 ? 1.191 -9.465 -3.736 1.00 97.00 102 TYR A CA 1
ATOM 794 C C . TYR A 1 102 ? 1.475 -8.901 -5.135 1.00 97.00 102 TYR A C 1
ATOM 796 O O . TYR A 1 102 ? 2.037 -7.804 -5.200 1.00 97.00 102 TYR A O 1
ATOM 804 N N . PRO A 1 103 ? 1.032 -9.540 -6.239 1.00 95.81 103 PRO A N 1
ATOM 805 C CA . PRO A 1 103 ? 1.176 -8.949 -7.567 1.00 95.81 103 PRO A CA 1
ATOM 806 C C . PRO A 1 103 ? 0.508 -7.579 -7.674 1.00 95.81 103 PRO A C 1
ATOM 808 O O . PRO A 1 103 ? 1.099 -6.645 -8.206 1.00 95.81 103 PRO A O 1
ATOM 811 N N . TYR A 1 104 ? -0.680 -7.436 -7.082 1.00 94.75 104 TYR A N 1
ATOM 812 C CA . TYR A 1 104 ? -1.417 -6.178 -7.075 1.00 94.75 104 TYR A CA 1
ATOM 813 C C . TYR A 1 104 ? -0.663 -5.078 -6.315 1.00 94.75 104 TYR A C 1
ATOM 815 O O . TYR A 1 104 ? -0.458 -3.996 -6.855 1.00 94.75 104 TYR A O 1
ATOM 823 N N . LEU A 1 105 ? -0.166 -5.347 -5.099 1.00 95.12 105 LEU A N 1
ATOM 824 C CA . LEU A 1 105 ? 0.640 -4.360 -4.359 1.00 95.12 105 LEU A CA 1
ATOM 825 C C . LEU A 1 105 ? 1.886 -3.940 -5.131 1.00 95.12 105 LEU A C 1
ATOM 827 O O . LEU A 1 105 ? 2.214 -2.756 -5.168 1.00 95.12 105 LEU A O 1
ATOM 831 N N . ARG A 1 106 ? 2.567 -4.901 -5.761 1.00 95.56 106 ARG A N 1
ATOM 832 C CA . ARG A 1 106 ? 3.777 -4.632 -6.531 1.00 95.56 106 ARG A CA 1
ATOM 833 C C . ARG A 1 106 ? 3.498 -3.771 -7.764 1.00 95.56 106 ARG A C 1
ATOM 835 O O . ARG A 1 106 ? 4.307 -2.891 -8.066 1.00 95.56 106 ARG A O 1
ATOM 842 N N . GLN A 1 107 ? 2.374 -3.995 -8.445 1.00 94.06 107 GLN A N 1
ATOM 843 C CA . GLN A 1 107 ? 1.905 -3.150 -9.549 1.00 94.06 107 GLN A CA 1
ATOM 844 C C . GLN A 1 107 ? 1.553 -1.739 -9.068 1.00 94.06 107 GLN A C 1
ATOM 846 O O . GLN A 1 107 ? 1.892 -0.755 -9.719 1.00 94.06 107 GLN A O 1
ATOM 851 N N . MET A 1 108 ? 0.969 -1.629 -7.876 1.00 92.88 108 MET A N 1
ATOM 852 C CA . MET A 1 108 ? 0.612 -0.360 -7.238 1.00 92.88 108 MET A CA 1
ATOM 853 C C . MET A 1 108 ? 1.779 0.319 -6.510 1.00 92.88 108 MET A C 1
ATOM 855 O O . MET A 1 108 ? 1.558 1.183 -5.661 1.00 92.88 108 MET A O 1
ATOM 859 N N . CYS A 1 109 ? 3.029 -0.047 -6.817 1.00 93.62 109 CYS A N 1
ATOM 860 C CA . CYS A 1 109 ? 4.187 0.520 -6.140 1.00 93.62 109 CYS A CA 1
ATOM 861 C C . CYS A 1 109 ? 4.210 2.062 -6.282 1.00 93.62 109 CYS A C 1
ATOM 863 O O . CYS A 1 109 ? 4.201 2.586 -7.405 1.00 93.62 109 CYS A O 1
ATOM 865 N N . PRO A 1 110 ? 4.256 2.808 -5.161 1.00 90.56 110 PRO A N 1
ATOM 866 C CA . PRO A 1 110 ? 4.179 4.269 -5.157 1.00 90.56 110 PRO A CA 1
ATOM 867 C C . PRO A 1 110 ? 5.546 4.948 -5.337 1.00 90.56 110 PRO A C 1
ATOM 869 O O . PRO A 1 110 ? 5.656 6.159 -5.166 1.00 90.56 110 PRO A O 1
ATOM 872 N N . CYS A 1 111 ? 6.613 4.198 -5.640 1.00 90.75 111 CYS A N 1
ATOM 873 C CA . CYS A 1 111 ? 7.916 4.807 -5.892 1.00 90.75 111 CYS A CA 1
ATOM 874 C C . CYS A 1 111 ? 7.907 5.608 -7.204 1.00 90.75 111 CYS A C 1
ATOM 876 O O . CYS A 1 111 ? 7.146 5.307 -8.125 1.00 90.75 111 CYS A O 1
ATOM 878 N N . ALA A 1 112 ? 8.792 6.604 -7.299 1.00 88.44 112 ALA A N 1
ATOM 879 C CA . ALA A 1 112 ? 8.863 7.498 -8.454 1.00 88.44 112 ALA A CA 1
ATOM 880 C C . ALA A 1 112 ? 9.046 6.744 -9.784 1.00 88.44 112 ALA A C 1
ATOM 882 O O . ALA A 1 112 ? 8.388 7.074 -10.765 1.00 88.44 112 ALA A O 1
ATOM 883 N N . GLU A 1 113 ? 9.876 5.698 -9.803 1.00 89.75 113 GLU A N 1
ATOM 884 C CA . GLU A 1 113 ? 10.121 4.896 -11.009 1.00 89.75 113 GLU A CA 1
ATOM 885 C C . GLU A 1 113 ? 8.848 4.183 -11.488 1.00 89.75 113 GLU A C 1
ATOM 887 O O . GLU A 1 113 ? 8.454 4.292 -12.647 1.00 89.75 113 GLU A O 1
ATOM 892 N N . CYS A 1 114 ? 8.146 3.500 -10.577 1.00 90.94 114 CYS A N 1
ATOM 893 C CA . CYS A 1 114 ? 6.899 2.816 -10.913 1.00 90.94 114 CYS A CA 1
ATOM 894 C C . CYS A 1 114 ? 5.793 3.810 -11.289 1.00 90.94 114 CYS A C 1
ATOM 896 O O . CYS A 1 114 ? 5.007 3.523 -12.186 1.00 90.94 114 CYS A O 1
ATOM 898 N N . ALA A 1 115 ? 5.742 4.985 -10.655 1.00 87.81 115 ALA A N 1
ATOM 899 C CA . ALA A 1 115 ? 4.804 6.041 -11.029 1.00 87.81 115 ALA A CA 1
ATOM 900 C C . ALA A 1 115 ? 5.051 6.530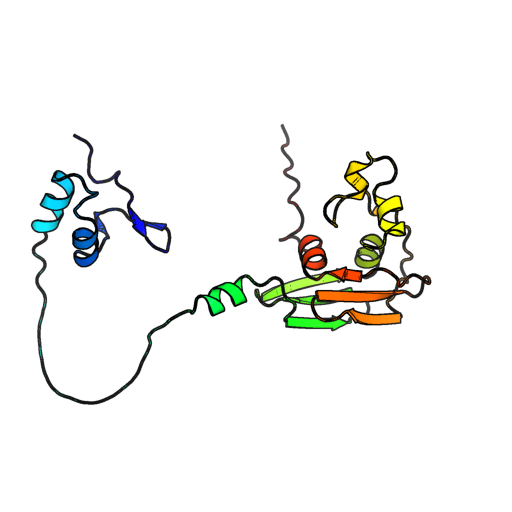 -12.468 1.00 87.81 115 ALA A C 1
ATOM 902 O O . ALA A 1 115 ? 4.121 6.565 -13.269 1.00 87.81 115 ALA A O 1
ATOM 903 N N . ILE A 1 116 ? 6.303 6.816 -12.842 1.00 87.88 116 ILE A N 1
ATOM 904 C CA . ILE A 1 116 ? 6.655 7.223 -14.215 1.00 87.88 116 ILE A CA 1
ATOM 905 C C . ILE A 1 116 ? 6.212 6.169 -15.238 1.00 87.88 116 ILE A C 1
ATOM 907 O O . ILE A 1 116 ? 5.703 6.521 -16.303 1.00 87.88 116 ILE A O 1
ATOM 911 N N . ILE A 1 117 ? 6.384 4.882 -14.924 1.00 89.94 117 ILE A N 1
ATOM 912 C CA . ILE A 1 117 ? 5.955 3.792 -15.807 1.00 89.94 117 ILE A CA 1
ATOM 913 C C . ILE A 1 117 ? 4.424 3.727 -15.899 1.00 89.94 117 ILE A C 1
ATOM 915 O O . ILE A 1 117 ? 3.906 3.704 -17.013 1.00 89.94 117 ILE A O 1
ATOM 919 N N . ARG A 1 118 ? 3.699 3.758 -14.769 1.00 89.31 118 ARG A N 1
ATOM 920 C CA . ARG A 1 118 ? 2.221 3.702 -14.737 1.00 89.31 118 ARG A CA 1
ATOM 921 C C . ARG A 1 118 ? 1.552 4.860 -15.479 1.00 89.31 118 ARG A C 1
ATOM 923 O O . ARG A 1 118 ? 0.491 4.674 -16.065 1.00 89.31 118 ARG A O 1
ATOM 930 N N . HIS A 1 119 ? 2.174 6.035 -15.484 1.00 85.69 119 HIS A N 1
ATOM 931 C CA . HIS A 1 119 ? 1.661 7.230 -16.167 1.00 85.69 119 HIS A CA 1
ATOM 932 C C . HIS A 1 119 ? 2.303 7.470 -17.536 1.00 85.69 119 HIS A C 1
ATOM 934 O O . HIS A 1 119 ? 2.139 8.542 -18.127 1.00 85.69 119 HIS A O 1
ATOM 940 N N . ARG A 1 120 ? 3.051 6.497 -18.072 1.00 83.75 120 ARG A N 1
ATOM 941 C CA . ARG A 1 120 ? 3.684 6.635 -19.385 1.00 83.75 120 ARG A CA 1
ATOM 942 C C . ARG A 1 120 ? 2.622 6.918 -20.451 1.00 83.75 120 ARG A C 1
ATOM 944 O O . ARG A 1 120 ? 1.661 6.175 -20.604 1.00 83.75 120 ARG A O 1
ATOM 951 N N . GLY A 1 121 ? 2.842 7.976 -21.231 1.00 73.69 121 GLY A N 1
ATOM 952 C CA . GLY A 1 121 ? 1.922 8.393 -22.293 1.00 73.69 121 GLY A CA 1
ATOM 953 C C . GLY A 1 121 ? 0.763 9.275 -21.819 1.00 73.69 121 GLY A C 1
ATOM 954 O O . GLY A 1 121 ? -0.067 9.647 -22.645 1.00 73.69 121 GLY A O 1
ATOM 955 N N . GLN A 1 122 ? 0.719 9.638 -20.534 1.00 74.44 122 GLN A N 1
ATOM 956 C CA . GLN A 1 122 ? -0.204 10.639 -19.998 1.00 74.44 122 GLN A CA 1
ATOM 957 C C . GLN A 1 122 ? 0.467 12.020 -19.876 1.00 74.44 122 GLN A C 1
ATOM 959 O O . GLN A 1 122 ? 1.678 12.159 -20.073 1.00 74.44 122 GLN A O 1
ATOM 964 N N . ASP A 1 123 ? -0.324 13.064 -19.615 1.00 73.06 123 ASP A N 1
ATOM 965 C CA . ASP A 1 123 ? 0.200 14.420 -19.433 1.00 73.06 123 ASP A CA 1
ATOM 966 C C . ASP A 1 123 ? 1.067 14.547 -18.162 1.00 73.06 123 ASP A C 1
ATOM 968 O O . ASP A 1 123 ? 1.050 13.701 -17.269 1.00 73.06 123 ASP A O 1
ATOM 972 N N . ILE A 1 124 ? 1.836 15.635 -18.060 1.00 67.12 124 ILE A N 1
ATOM 973 C CA . ILE A 1 124 ? 2.715 15.872 -16.905 1.00 67.12 124 ILE A CA 1
ATOM 974 C C . ILE A 1 124 ? 1.948 16.027 -15.582 1.00 67.12 124 ILE A C 1
ATOM 976 O O . ILE A 1 124 ? 2.524 15.780 -14.525 1.00 67.12 124 ILE A O 1
ATOM 980 N N . HIS A 1 125 ? 0.665 16.412 -15.612 1.00 64.75 125 HIS A N 1
ATOM 981 C CA . HIS A 1 125 ? -0.158 16.492 -14.404 1.00 64.75 125 HIS A CA 1
ATOM 982 C C . HIS A 1 125 ? -0.477 15.101 -13.852 1.00 64.75 125 HIS A C 1
ATOM 984 O O . HIS A 1 125 ? -0.573 14.953 -12.636 1.00 64.75 125 HIS A O 1
ATOM 990 N N . SER A 1 126 ? -0.529 14.086 -14.716 1.00 67.62 126 SER A N 1
ATOM 991 C CA . SER A 1 126 ? -0.777 12.691 -14.338 1.00 67.62 126 SER A CA 1
ATOM 992 C C . SER A 1 126 ? 0.350 12.096 -13.482 1.00 67.62 126 SER A C 1
ATOM 994 O O . SER A 1 126 ? 0.110 11.209 -12.676 1.00 67.62 126 SER A O 1
ATOM 996 N N . LEU A 1 127 ? 1.576 12.638 -13.556 1.00 62.97 127 LEU A N 1
ATOM 997 C CA . LEU A 1 127 ? 2.669 12.262 -12.642 1.00 62.97 127 LEU A CA 1
ATOM 998 C C . LEU A 1 127 ? 2.423 12.692 -11.184 1.00 62.97 127 LEU A C 1
ATOM 1000 O O . LEU A 1 127 ? 3.085 12.186 -10.278 1.00 62.97 127 LEU A O 1
ATOM 1004 N N . PHE A 1 128 ? 1.508 13.640 -10.961 1.00 65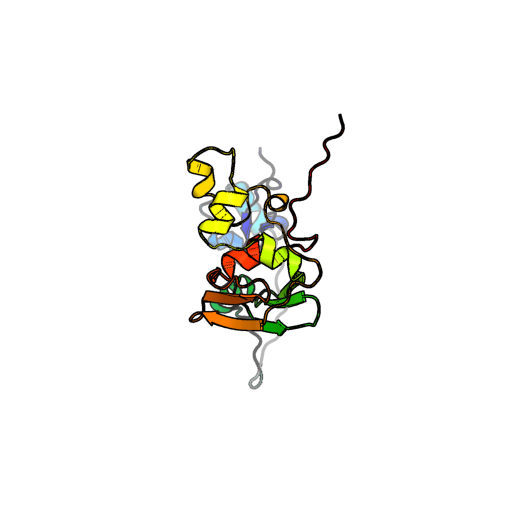.75 128 PHE A N 1
ATOM 1005 C CA . PHE A 1 128 ? 1.152 14.175 -9.643 1.00 65.75 128 PHE A CA 1
ATOM 1006 C C . PHE A 1 128 ? -0.243 13.745 -9.185 1.00 65.75 128 PHE A C 1
ATOM 1008 O O . PHE A 1 128 ? -0.742 14.253 -8.177 1.00 65.75 128 PHE A O 1
ATOM 1015 N N . SER A 1 129 ? -0.887 12.849 -9.926 1.00 64.50 129 SER A N 1
ATOM 1016 C CA . SER A 1 129 ? -2.214 12.367 -9.597 1.00 64.50 129 SER A CA 1
ATOM 1017 C C . SER A 1 129 ? -2.274 11.591 -8.272 1.00 64.50 129 SER A C 1
ATOM 1019 O O . SER A 1 129 ? -1.244 11.136 -7.754 1.00 64.50 129 SER A O 1
ATOM 1021 N N . PRO A 1 130 ? -3.486 11.434 -7.697 1.00 62.41 130 PRO A N 1
ATOM 1022 C CA . PRO A 1 130 ? -3.697 10.610 -6.513 1.00 62.41 130 PRO A CA 1
ATOM 1023 C C . PRO A 1 130 ? -3.152 9.198 -6.708 1.00 62.41 130 PRO A C 1
ATOM 1025 O O . PRO A 1 130 ? -3.327 8.596 -7.760 1.00 62.41 130 PRO A O 1
ATOM 1028 N N . GLN A 1 131 ? -2.516 8.643 -5.680 1.00 64.25 131 GLN A N 1
ATOM 1029 C CA . GLN A 1 131 ? -1.898 7.326 -5.778 1.00 64.25 131 GLN A CA 1
ATOM 1030 C C . GLN A 1 131 ? -2.982 6.260 -5.996 1.00 64.25 131 GLN A C 1
ATOM 1032 O O . GLN A 1 131 ? -3.681 5.874 -5.067 1.00 64.25 131 GLN A O 1
ATOM 1037 N N . GLY A 1 132 ? -3.136 5.797 -7.235 1.00 62.84 132 GLY A N 1
ATOM 1038 C CA . GLY A 1 132 ? -4.240 4.909 -7.598 1.00 62.84 132 GLY A CA 1
ATOM 1039 C C . GLY A 1 132 ? -4.630 4.945 -9.072 1.00 62.84 132 GLY A C 1
ATOM 1040 O O . GLY A 1 132 ? -5.325 4.043 -9.531 1.00 62.84 132 GLY A O 1
ATOM 1041 N N . ASP A 1 133 ? -4.185 5.959 -9.810 1.00 69.56 133 ASP A N 1
ATOM 1042 C CA . ASP A 1 133 ? -4.419 6.100 -11.240 1.00 69.56 133 ASP A CA 1
ATOM 1043 C C . ASP A 1 133 ? -3.226 5.614 -12.093 1.00 69.56 133 ASP A C 1
ATOM 1045 O O . ASP A 1 133 ? -2.207 5.126 -11.585 1.00 69.56 133 ASP A O 1
ATOM 1049 N N . GLY A 1 134 ? -3.377 5.705 -13.417 1.00 81.31 134 GLY A N 1
ATOM 1050 C CA . GLY A 1 134 ? -2.429 5.165 -14.394 1.00 81.31 134 GLY A CA 1
ATOM 1051 C C . GLY A 1 134 ? -2.693 3.702 -14.766 1.00 81.31 134 GLY A C 1
ATOM 1052 O O . GLY A 1 134 ? -3.547 3.024 -14.193 1.00 81.31 134 GLY A O 1
ATOM 1053 N N . ASP A 1 135 ? -1.962 3.215 -15.765 1.00 87.81 135 ASP A N 1
ATOM 1054 C CA . ASP A 1 135 ? -2.082 1.841 -16.245 1.00 87.81 135 ASP A CA 1
ATOM 1055 C C . ASP A 1 135 ? -1.138 0.917 -15.464 1.00 87.81 135 ASP A C 1
ATOM 1057 O O . ASP A 1 135 ? 0.078 0.884 -15.670 1.00 87.81 135 ASP A O 1
ATOM 1061 N N . ILE A 1 136 ? -1.721 0.147 -14.546 1.00 88.94 136 ILE A N 1
ATOM 1062 C CA . ILE A 1 136 ? -0.994 -0.802 -13.696 1.00 88.94 136 ILE A CA 1
ATOM 1063 C C . ILE A 1 136 ? -0.436 -1.992 -14.487 1.00 88.94 136 ILE A C 1
ATOM 1065 O O . ILE A 1 136 ? 0.490 -2.650 -14.017 1.00 88.94 136 ILE A O 1
ATOM 1069 N N . THR A 1 137 ? -0.968 -2.265 -15.685 1.00 90.12 137 THR A N 1
ATOM 1070 C CA . THR A 1 137 ? -0.524 -3.382 -16.533 1.00 90.12 137 THR A CA 1
ATOM 1071 C C . THR A 1 137 ? 0.849 -3.131 -17.152 1.00 90.12 137 THR A C 1
ATOM 1073 O O . THR A 1 137 ? 1.530 -4.080 -17.531 1.00 90.12 137 THR A O 1
ATOM 1076 N N . LEU A 1 138 ? 1.295 -1.869 -17.176 1.00 90.94 138 LEU A N 1
ATOM 1077 C CA . LEU A 1 138 ? 2.641 -1.481 -17.598 1.00 90.94 138 LEU A CA 1
ATOM 1078 C C . LEU A 1 138 ? 3.725 -1.902 -16.596 1.00 90.94 138 LEU A C 1
ATOM 1080 O O . LEU A 1 138 ? 4.907 -1.909 -16.938 1.00 90.94 138 LEU A O 1
ATOM 1084 N N . ILE A 1 139 ? 3.343 -2.236 -15.359 1.00 92.50 139 ILE A N 1
ATOM 1085 C CA . ILE A 1 139 ? 4.256 -2.795 -14.367 1.00 92.50 139 ILE A CA 1
ATOM 1086 C C . ILE A 1 139 ? 4.257 -4.313 -14.523 1.00 92.50 139 ILE A C 1
ATOM 1088 O O . ILE A 1 139 ? 3.353 -5.013 -14.059 1.00 92.50 139 ILE A O 1
ATOM 1092 N N . GLU A 1 140 ? 5.299 -4.823 -15.171 1.00 92.12 140 GLU A N 1
ATOM 1093 C CA . GLU A 1 140 ? 5.520 -6.258 -15.301 1.00 92.12 140 GLU A CA 1
ATOM 1094 C C . GLU A 1 140 ? 5.874 -6.858 -13.937 1.00 92.12 140 GLU A C 1
ATOM 1096 O O . GLU A 1 140 ? 6.840 -6.455 -13.285 1.00 92.12 140 GLU A O 1
ATOM 1101 N N . VAL A 1 141 ? 5.069 -7.823 -13.494 1.00 94.31 141 VAL A N 1
ATOM 1102 C CA . VAL A 1 141 ? 5.256 -8.524 -12.224 1.00 94.31 141 VAL A CA 1
ATOM 1103 C C . VAL A 1 141 ? 5.152 -10.019 -12.467 1.00 94.31 141 VAL A C 1
ATOM 1105 O O . VAL A 1 141 ? 4.229 -10.492 -13.131 1.00 94.31 141 VAL A O 1
ATOM 1108 N N . THR A 1 142 ? 6.103 -10.771 -11.925 1.00 92.38 142 THR A N 1
ATOM 1109 C CA . THR A 1 142 ? 6.117 -12.227 -12.029 1.00 92.38 142 THR A CA 1
ATOM 1110 C C . THR A 1 142 ? 5.116 -12.859 -11.057 1.00 92.38 142 THR A C 1
ATOM 1112 O O . THR A 1 142 ? 4.775 -12.296 -10.016 1.00 92.38 142 THR A O 1
ATOM 1115 N N . ALA A 1 143 ? 4.617 -14.053 -11.382 1.00 87.94 143 ALA A N 1
ATOM 1116 C CA . ALA A 1 143 ? 3.628 -14.739 -10.545 1.00 87.94 143 ALA A CA 1
ATOM 1117 C C . ALA A 1 143 ? 4.190 -15.200 -9.182 1.00 87.94 143 ALA A C 1
ATOM 1119 O O . ALA A 1 143 ? 3.427 -15.430 -8.248 1.00 87.94 143 ALA A O 1
ATOM 1120 N N . ASP A 1 144 ? 5.512 -15.330 -9.066 1.00 93.06 144 ASP A N 1
ATOM 1121 C CA . ASP A 1 144 ? 6.249 -15.722 -7.861 1.00 93.06 144 ASP A CA 1
ATOM 1122 C C . ASP A 1 144 ? 6.699 -14.525 -7.003 1.00 93.06 144 ASP A C 1
ATOM 1124 O O . ASP A 1 144 ? 7.494 -14.691 -6.075 1.00 93.06 144 ASP A O 1
ATOM 1128 N N . ILE A 1 145 ? 6.203 -13.318 -7.294 1.00 96.69 145 ILE A N 1
ATOM 1129 C CA . ILE A 1 145 ? 6.506 -12.119 -6.513 1.00 96.69 145 ILE A CA 1
ATOM 1130 C C . ILE A 1 145 ? 6.126 -12.313 -5.038 1.00 96.69 145 ILE A C 1
ATOM 1132 O O . ILE A 1 145 ? 5.001 -12.686 -4.694 1.00 96.69 145 ILE A O 1
ATOM 1136 N N . GLN A 1 146 ? 7.080 -12.046 -4.151 1.00 97.25 146 GLN A N 1
ATOM 1137 C CA . GLN A 1 146 ? 6.921 -12.203 -2.709 1.00 97.25 146 GLN A CA 1
ATOM 1138 C C . GLN A 1 146 ? 7.671 -11.100 -1.959 1.00 97.25 146 GLN A C 1
ATOM 1140 O O . GLN A 1 146 ? 8.779 -10.719 -2.357 1.00 97.25 146 GLN A O 1
ATOM 1145 N N . PRO A 1 147 ? 7.116 -10.594 -0.845 1.00 97.12 147 PRO A N 1
ATOM 1146 C CA . PRO A 1 147 ? 7.851 -9.696 0.024 1.00 97.12 147 PRO A CA 1
ATOM 1147 C C . PRO A 1 147 ? 8.883 -10.486 0.841 1.00 97.12 147 PRO A C 1
ATOM 1149 O O . PRO A 1 147 ? 8.541 -11.367 1.641 1.00 97.12 147 PRO A O 1
ATOM 1152 N N . LEU A 1 148 ? 10.151 -10.133 0.656 1.00 97.12 148 LEU A N 1
ATOM 1153 C CA . LEU A 1 148 ? 11.273 -10.559 1.488 1.00 97.12 148 LEU A CA 1
ATOM 1154 C C . LEU A 1 148 ? 11.201 -9.925 2.879 1.00 97.12 148 LEU A C 1
ATOM 1156 O O . LEU A 1 148 ? 11.490 -10.593 3.868 1.00 97.12 148 LEU A O 1
ATOM 1160 N N . ASP A 1 149 ? 10.782 -8.660 2.951 1.00 96.94 149 ASP A N 1
ATOM 1161 C CA . ASP A 1 149 ? 10.618 -7.929 4.207 1.00 96.94 149 ASP A CA 1
ATOM 1162 C C . ASP A 1 149 ? 9.437 -6.952 4.141 1.00 96.94 149 ASP A C 1
ATOM 1164 O O . ASP A 1 149 ? 9.098 -6.442 3.069 1.00 96.94 149 ASP A O 1
ATOM 1168 N N . ILE A 1 150 ? 8.806 -6.705 5.291 1.00 97.38 150 ILE A N 1
ATOM 1169 C CA . ILE A 1 150 ? 7.681 -5.777 5.452 1.00 97.38 150 ILE A CA 1
ATOM 1170 C C . ILE A 1 150 ? 7.926 -4.945 6.706 1.00 97.38 150 ILE A C 1
ATOM 1172 O O . ILE A 1 150 ? 7.845 -5.450 7.827 1.00 97.38 150 ILE A O 1
ATOM 1176 N N . GLN A 1 151 ? 8.183 -3.655 6.519 1.00 96.88 151 GLN A N 1
ATOM 1177 C CA . GLN A 1 151 ? 8.535 -2.741 7.598 1.00 96.88 151 GLN A CA 1
ATOM 1178 C C . GLN A 1 151 ? 7.475 -1.665 7.786 1.00 96.88 151 GLN A C 1
ATOM 1180 O O . GLN A 1 151 ? 6.926 -1.121 6.827 1.00 96.88 151 GLN A O 1
ATOM 1185 N N . LEU A 1 152 ? 7.211 -1.324 9.045 1.00 96.69 152 LEU A N 1
ATOM 1186 C CA . LEU A 1 152 ? 6.416 -0.153 9.385 1.00 96.69 152 LEU A CA 1
ATOM 1187 C C . LEU A 1 152 ? 7.302 1.093 9.298 1.00 96.69 152 LEU A C 1
ATOM 1189 O O . LEU A 1 152 ? 8.270 1.228 10.045 1.00 96.69 152 LEU A O 1
ATOM 1193 N N . VAL A 1 153 ? 6.944 2.026 8.419 1.00 96.00 153 VAL A N 1
ATOM 1194 C CA . VAL A 1 153 ? 7.638 3.308 8.292 1.00 96.00 153 VAL A CA 1
ATOM 1195 C C . VAL A 1 153 ? 6.965 4.313 9.220 1.00 96.00 153 VAL A C 1
ATOM 1197 O O . VAL A 1 153 ? 5.882 4.845 8.950 1.00 96.00 153 VAL A O 1
ATOM 1200 N N . GLY A 1 154 ? 7.606 4.542 10.367 1.00 91.94 154 GLY A N 1
ATOM 1201 C CA . GLY A 1 154 ? 7.068 5.381 11.430 1.00 91.94 154 GLY A CA 1
ATOM 1202 C C . GLY A 1 154 ? 5.736 4.831 11.937 1.00 91.94 154 GLY A C 1
ATOM 1203 O O . GLY A 1 154 ? 5.698 3.823 12.636 1.00 91.94 154 GLY A O 1
ATOM 1204 N N . ARG A 1 155 ? 4.636 5.520 11.613 1.00 90.50 155 ARG A N 1
ATOM 1205 C CA . ARG A 1 155 ? 3.261 5.128 11.982 1.00 90.50 155 ARG A CA 1
ATOM 1206 C C . ARG A 1 155 ? 2.234 5.413 10.882 1.00 90.50 155 ARG A C 1
ATOM 1208 O O . ARG A 1 155 ? 1.040 5.398 11.160 1.00 90.50 155 ARG A O 1
ATOM 1215 N N . TYR A 1 156 ? 2.691 5.708 9.666 1.00 93.50 156 TYR A N 1
ATOM 1216 C CA . TYR A 1 156 ? 1.828 6.208 8.592 1.00 93.50 156 TYR A CA 1
ATOM 1217 C C . TYR A 1 156 ? 1.893 5.373 7.310 1.00 93.50 156 TYR A C 1
ATOM 1219 O O . TYR A 1 156 ? 1.053 5.568 6.435 1.00 93.50 156 TYR A O 1
ATOM 1227 N N . ALA A 1 157 ? 2.862 4.462 7.187 1.00 95.75 157 ALA A N 1
ATOM 1228 C CA . ALA A 1 157 ? 3.081 3.708 5.962 1.00 95.75 157 ALA A CA 1
ATOM 1229 C C . ALA A 1 157 ? 3.727 2.340 6.200 1.00 95.75 157 ALA A C 1
ATOM 1231 O O . ALA A 1 157 ? 4.315 2.081 7.253 1.00 95.75 157 ALA A O 1
ATOM 1232 N N . LEU A 1 158 ? 3.664 1.497 5.172 1.00 97.19 158 LEU A N 1
ATOM 1233 C CA . LEU A 1 158 ? 4.414 0.251 5.057 1.00 97.19 158 LEU A CA 1
ATOM 1234 C C . LEU A 1 158 ? 5.468 0.361 3.962 1.00 97.19 158 LEU A C 1
ATOM 1236 O O . LEU A 1 158 ? 5.252 1.019 2.952 1.00 97.19 158 LEU A O 1
ATOM 1240 N N . GLN A 1 159 ? 6.588 -0.320 4.136 1.00 97.50 159 GLN A N 1
ATOM 1241 C CA . GLN A 1 159 ? 7.592 -0.510 3.100 1.00 97.50 159 GLN A CA 1
ATOM 1242 C C . GLN A 1 159 ? 7.771 -2.003 2.866 1.00 97.50 159 GLN A C 1
ATOM 1244 O O . GLN A 1 159 ? 7.919 -2.773 3.814 1.00 97.50 159 GLN A O 1
ATOM 1249 N N . PHE A 1 160 ? 7.751 -2.402 1.599 1.00 97.44 160 PHE A N 1
ATOM 1250 C CA . PHE A 1 160 ? 7.931 -3.788 1.181 1.00 97.44 160 PHE A CA 1
ATOM 1251 C C . PHE A 1 160 ? 9.254 -3.905 0.437 1.00 97.44 160 PHE A C 1
ATOM 1253 O O . PHE A 1 160 ? 9.493 -3.140 -0.498 1.00 97.44 160 PHE A O 1
ATOM 1260 N N . SER A 1 161 ? 10.079 -4.873 0.830 1.00 97.44 161 SER A N 1
ATOM 1261 C CA . SER A 1 161 ? 11.227 -5.323 0.040 1.00 97.44 161 SER A CA 1
ATOM 1262 C C . SER A 1 161 ? 10.823 -6.579 -0.717 1.00 97.44 161 SER A C 1
ATOM 1264 O O . SER A 1 161 ? 10.361 -7.535 -0.103 1.00 97.44 161 SER A O 1
ATOM 1266 N N . TRP A 1 162 ? 10.980 -6.584 -2.032 1.00 97.75 162 TRP A N 1
ATOM 1267 C CA . TRP A 1 162 ? 10.505 -7.619 -2.945 1.00 97.75 162 TRP A CA 1
ATOM 1268 C C . TRP A 1 162 ? 11.647 -8.518 -3.422 1.00 97.75 162 TRP A C 1
ATOM 1270 O O . TRP A 1 162 ? 12.800 -8.095 -3.516 1.00 97.75 162 TRP A O 1
ATOM 1280 N N . ASN A 1 163 ? 11.325 -9.766 -3.761 1.00 97.25 163 ASN A N 1
ATOM 1281 C CA . ASN A 1 163 ? 12.283 -10.725 -4.322 1.00 97.25 163 ASN A CA 1
ATOM 1282 C C . ASN A 1 163 ? 12.757 -10.383 -5.747 1.00 97.25 163 ASN A C 1
ATOM 1284 O O . ASN A 1 163 ? 13.762 -10.932 -6.186 1.00 97.25 163 ASN A O 1
ATOM 1288 N N . ASP A 1 164 ? 12.095 -9.450 -6.435 1.00 95.50 164 ASP A N 1
ATOM 1289 C CA . ASP A 1 164 ? 12.519 -8.903 -7.732 1.00 95.50 164 ASP A CA 1
ATOM 1290 C C . ASP A 1 164 ? 13.559 -7.764 -7.607 1.00 95.50 164 ASP A C 1
ATOM 1292 O O . ASP A 1 164 ? 13.908 -7.122 -8.598 1.00 95.50 164 ASP A O 1
ATOM 1296 N N . GLY A 1 165 ? 14.033 -7.479 -6.388 1.00 95.00 165 GLY A N 1
ATOM 1297 C CA . GLY A 1 165 ? 15.027 -6.443 -6.099 1.00 95.00 165 GLY A CA 1
ATOM 1298 C C . GLY A 1 165 ? 14.456 -5.046 -5.833 1.00 95.00 165 GLY A C 1
ATOM 1299 O O . GLY A 1 165 ? 15.225 -4.132 -5.530 1.00 95.00 165 GLY A O 1
ATOM 1300 N N . HIS A 1 166 ? 13.135 -4.848 -5.897 1.00 95.56 166 HIS A N 1
ATOM 1301 C CA . HIS A 1 166 ? 12.517 -3.562 -5.572 1.00 95.56 166 HIS A CA 1
ATOM 1302 C C . HIS A 1 166 ? 12.297 -3.418 -4.064 1.00 95.56 166 HIS A C 1
ATOM 1304 O O . HIS A 1 166 ? 11.956 -4.371 -3.375 1.00 95.56 166 HIS A O 1
ATOM 1310 N N . GLY A 1 167 ? 12.441 -2.205 -3.528 1.00 95.25 167 GLY A N 1
ATOM 1311 C CA . GLY A 1 167 ? 12.247 -1.984 -2.087 1.00 95.25 167 GLY A CA 1
ATOM 1312 C C . GLY A 1 167 ? 12.063 -0.536 -1.649 1.00 95.25 167 GLY A C 1
ATOM 1313 O O . GLY A 1 167 ? 11.941 -0.262 -0.462 1.00 95.25 167 GLY A O 1
ATOM 1314 N N . SER A 1 168 ? 12.049 0.416 -2.584 1.00 94.56 168 SER A N 1
ATOM 1315 C CA . SER A 1 168 ? 11.962 1.852 -2.283 1.00 94.56 168 SER A CA 1
ATOM 1316 C C . SER A 1 168 ? 10.528 2.379 -2.158 1.00 94.56 168 SER A C 1
ATOM 1318 O O . SER A 1 168 ? 10.332 3.548 -1.834 1.00 94.56 168 SER A O 1
ATOM 1320 N N . GLY A 1 169 ? 9.520 1.545 -2.428 1.00 93.62 169 GLY A N 1
ATOM 1321 C CA . GLY A 1 169 ? 8.112 1.925 -2.334 1.00 93.62 169 GLY A CA 1
ATOM 1322 C C . GLY A 1 169 ? 7.654 2.051 -0.881 1.00 93.62 169 GLY A C 1
ATOM 1323 O O . GLY A 1 169 ? 7.638 1.061 -0.151 1.00 93.62 169 GLY A O 1
ATOM 1324 N N . ILE A 1 170 ? 7.247 3.258 -0.487 1.00 95.62 170 ILE A N 1
ATOM 1325 C CA . ILE A 1 170 ? 6.601 3.546 0.799 1.00 95.62 170 ILE A CA 1
ATOM 1326 C C . ILE A 1 170 ? 5.108 3.688 0.531 1.00 95.62 170 ILE A C 1
ATOM 1328 O O . ILE A 1 170 ? 4.723 4.569 -0.224 1.00 95.62 170 ILE A O 1
ATOM 1332 N N . TYR A 1 171 ? 4.293 2.835 1.141 1.00 95.31 171 TYR A N 1
ATOM 1333 C CA . TYR A 1 171 ? 2.848 2.714 0.960 1.00 95.31 171 TYR A CA 1
ATOM 1334 C C . TYR A 1 171 ? 2.128 3.367 2.144 1.00 95.31 171 TYR A C 1
ATOM 1336 O O . TYR A 1 171 ? 1.978 2.717 3.185 1.00 95.31 171 TYR A O 1
ATOM 1344 N N . PRO A 1 172 ? 1.692 4.638 2.041 1.00 94.56 172 PRO A N 1
ATOM 1345 C CA . PRO A 1 172 ? 0.911 5.271 3.092 1.00 94.56 172 PRO A CA 1
ATOM 1346 C C . PRO A 1 172 ? -0.391 4.512 3.338 1.00 94.56 172 PRO A C 1
ATOM 1348 O O . PRO A 1 172 ? -0.990 3.971 2.409 1.00 94.56 172 PRO A O 1
ATOM 1351 N N . PHE A 1 173 ? -0.855 4.495 4.584 1.00 94.62 173 PHE A N 1
ATOM 1352 C CA . PHE A 1 173 ? -2.109 3.829 4.935 1.00 94.62 173 PHE A CA 1
ATOM 1353 C C . PHE A 1 173 ? -3.318 4.436 4.224 1.00 94.62 173 PHE A C 1
ATOM 1355 O O . PHE A 1 173 ? -4.205 3.692 3.813 1.00 94.62 173 PHE A O 1
ATOM 1362 N N . ASP A 1 174 ? -3.319 5.751 4.012 1.00 90.81 174 ASP A N 1
ATOM 1363 C CA . ASP A 1 174 ? -4.385 6.428 3.271 1.00 90.81 174 ASP A CA 1
ATOM 1364 C C . ASP A 1 174 ? -4.455 5.925 1.825 1.00 90.81 174 ASP A C 1
ATOM 1366 O O . ASP A 1 174 ? -5.524 5.525 1.368 1.00 90.81 174 ASP A O 1
ATOM 1370 N N . VAL A 1 175 ? -3.296 5.816 1.163 1.00 89.69 175 VAL A N 1
ATOM 1371 C CA . VAL A 1 175 ? -3.179 5.266 -0.195 1.00 89.69 175 VAL A CA 1
ATOM 1372 C C . VAL A 1 175 ? -3.625 3.815 -0.223 1.00 89.69 175 VAL A C 1
ATOM 1374 O O . VAL A 1 175 ? -4.480 3.468 -1.026 1.00 89.69 175 VAL A O 1
ATOM 1377 N N . LEU A 1 176 ? -3.106 2.968 0.676 1.00 93.62 176 LEU A N 1
ATOM 1378 C CA . LEU A 1 176 ? -3.523 1.566 0.772 1.00 93.62 176 LEU A CA 1
ATOM 1379 C C . LEU A 1 176 ? -5.044 1.462 0.881 1.00 93.62 176 LEU A C 1
ATOM 1381 O O . LEU A 1 176 ? -5.651 0.614 0.225 1.00 93.62 176 LEU A O 1
ATOM 1385 N N . ARG A 1 177 ? -5.672 2.343 1.665 1.00 92.12 177 ARG A N 1
ATOM 1386 C CA . ARG A 1 177 ? -7.121 2.345 1.808 1.00 92.12 177 ARG A CA 1
ATOM 1387 C C . ARG A 1 177 ? -7.851 2.785 0.537 1.00 92.12 177 ARG A C 1
ATOM 1389 O O . ARG A 1 177 ? -8.907 2.232 0.245 1.00 92.12 177 ARG A O 1
ATOM 1396 N N . GLU A 1 178 ? -7.316 3.752 -0.197 1.00 89.19 178 GLU A N 1
ATOM 1397 C CA . GLU A 1 178 ? -7.858 4.206 -1.485 1.00 89.19 178 GLU A CA 1
ATOM 1398 C C . GLU A 1 178 ? -7.757 3.126 -2.565 1.00 89.19 178 GLU A C 1
ATOM 1400 O O . GLU A 1 178 ? -8.714 2.908 -3.302 1.00 89.19 178 GLU A O 1
ATOM 1405 N N . ILE A 1 179 ? -6.652 2.379 -2.595 1.00 90.88 179 ILE A N 1
ATOM 1406 C CA . ILE A 1 179 ? -6.407 1.299 -3.560 1.00 90.88 179 ILE A CA 1
ATOM 1407 C C . ILE A 1 179 ? -6.930 -0.062 -3.079 1.00 90.88 179 ILE A C 1
ATOM 1409 O O . ILE A 1 179 ? -6.415 -1.113 -3.455 1.00 90.88 179 ILE A O 1
ATOM 1413 N N . CYS A 1 180 ? -7.916 -0.086 -2.180 1.00 93.38 180 CYS A N 1
ATOM 1414 C CA . CYS A 1 180 ? -8.471 -1.346 -1.699 1.00 93.38 180 CYS A CA 1
ATOM 1415 C C . CYS A 1 180 ? -9.137 -2.109 -2.865 1.00 93.38 180 CYS A C 1
ATOM 1417 O O . CYS A 1 180 ? -10.093 -1.595 -3.447 1.00 93.38 180 CYS A O 1
ATOM 1419 N N . PRO A 1 181 ? -8.707 -3.346 -3.191 1.00 91.56 181 PRO A N 1
ATOM 1420 C CA . PRO A 1 181 ? -9.226 -4.082 -4.347 1.00 91.56 181 PRO A CA 1
ATOM 1421 C C . PRO A 1 181 ? -10.567 -4.782 -4.066 1.00 91.56 181 PRO A C 1
ATOM 1423 O O . PRO A 1 181 ? -11.019 -5.600 -4.867 1.00 91.56 181 PRO A O 1
ATOM 1426 N N . CYS A 1 182 ? -11.192 -4.539 -2.909 1.00 91.31 182 CYS A N 1
ATOM 1427 C CA . CYS A 1 182 ? -12.447 -5.195 -2.568 1.00 91.31 182 CYS A CA 1
ATOM 1428 C C . CYS A 1 182 ? -13.618 -4.628 -3.394 1.00 91.31 182 CYS A C 1
ATOM 1430 O O . CYS A 1 182 ? -13.591 -3.456 -3.777 1.00 91.31 182 CYS A O 1
ATOM 1432 N N . PRO A 1 183 ? -14.681 -5.419 -3.628 1.00 88.00 183 PRO A N 1
ATOM 1433 C CA . PRO A 1 183 ? -15.840 -4.969 -4.401 1.00 88.00 183 PRO A CA 1
ATOM 1434 C C . PRO A 1 183 ? -16.527 -3.718 -3.838 1.00 88.00 183 PRO A C 1
ATOM 1436 O O . PRO A 1 183 ? -17.092 -2.946 -4.604 1.00 88.00 183 PRO A O 1
ATOM 1439 N N . ASP A 1 184 ? -16.463 -3.503 -2.521 1.00 87.62 184 ASP A N 1
ATOM 1440 C CA . ASP A 1 184 ? -17.095 -2.354 -1.863 1.00 87.62 184 ASP A CA 1
ATOM 1441 C C . ASP A 1 184 ? -16.348 -1.035 -2.123 1.00 87.62 184 ASP A C 1
ATOM 1443 O O . ASP A 1 184 ? -16.948 0.037 -2.062 1.00 87.62 184 ASP A O 1
ATOM 1447 N N . CYS A 1 185 ? -15.036 -1.100 -2.386 1.00 86.69 185 CYS A N 1
ATOM 1448 C CA . CYS A 1 185 ? -14.183 0.068 -2.624 1.00 86.69 185 CYS A CA 1
ATOM 1449 C C . CYS A 1 185 ? -13.824 0.259 -4.100 1.00 86.69 185 CYS A C 1
ATOM 1451 O O . CYS A 1 185 ? -13.560 1.387 -4.514 1.00 86.69 185 CYS A O 1
ATOM 1453 N N . ALA A 1 186 ? -13.824 -0.815 -4.894 1.00 77.94 186 ALA A N 1
ATOM 1454 C CA . ALA A 1 186 ? -13.578 -0.729 -6.322 1.00 77.94 186 ALA A CA 1
ATOM 145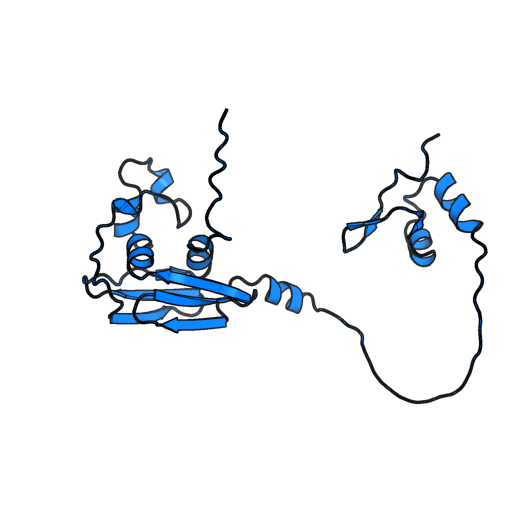5 C C . ALA A 1 186 ? -14.643 0.168 -6.988 1.00 77.94 186 ALA A C 1
ATOM 1457 O O . ALA A 1 186 ? -15.838 0.025 -6.698 1.00 77.94 186 ALA A O 1
ATOM 1458 N N . PRO A 1 187 ? -14.247 1.092 -7.883 1.00 65.75 187 PRO A N 1
ATOM 1459 C CA . PRO A 1 187 ? -15.196 1.946 -8.577 1.00 65.75 187 PRO A CA 1
ATOM 1460 C C . PRO A 1 187 ? -16.164 1.074 -9.379 1.00 65.75 187 PRO A C 1
ATOM 1462 O O . PRO A 1 187 ? -15.774 0.365 -10.308 1.00 65.75 187 PRO A O 1
ATOM 1465 N N . GLN A 1 188 ? -17.443 1.122 -9.003 1.00 47.31 188 GLN A N 1
ATOM 1466 C CA . GLN A 1 188 ? -18.513 0.468 -9.743 1.00 47.31 188 GLN A CA 1
ATOM 1467 C C . GLN A 1 188 ? -18.525 1.086 -11.140 1.00 47.31 188 GLN A C 1
ATOM 1469 O O . GLN A 1 188 ? -18.895 2.248 -11.307 1.00 47.31 188 GLN A O 1
ATOM 1474 N N . THR A 1 189 ? -18.068 0.338 -12.143 1.00 47.97 189 THR A N 1
ATOM 1475 C CA . THR A 1 189 ? -18.154 0.787 -13.531 1.00 47.97 189 THR A CA 1
ATOM 1476 C C . THR A 1 189 ? -19.638 0.817 -13.873 1.00 47.97 189 THR A C 1
ATOM 1478 O O . THR A 1 189 ? -20.250 -0.228 -14.096 1.00 47.97 189 THR A O 1
ATOM 1481 N N . SER A 1 190 ? -20.248 2.001 -13.836 1.00 39.12 190 SER A N 1
ATOM 1482 C CA . SER A 1 190 ? -21.621 2.212 -14.273 1.00 39.12 190 SER A CA 1
ATOM 1483 C C . SER A 1 190 ? -21.691 1.907 -15.766 1.00 39.12 190 SER A C 1
ATOM 1485 O O . SER A 1 190 ? -21.415 2.743 -16.622 1.00 39.12 190 SER A O 1
ATOM 1487 N N . SER A 1 191 ? -22.041 0.664 -16.082 1.00 43.97 191 SER A N 1
ATOM 1488 C CA . SER A 1 191 ? -22.435 0.235 -17.417 1.00 43.97 191 SER A CA 1
ATOM 1489 C C . SER A 1 191 ? -23.772 0.891 -17.764 1.00 43.97 191 SER A C 1
ATOM 1491 O O . SER A 1 191 ? -24.831 0.270 -17.728 1.00 43.97 191 SER A O 1
ATOM 1493 N N . ASN A 1 192 ? -23.732 2.180 -18.108 1.00 42.53 192 ASN A N 1
ATOM 1494 C CA . ASN A 1 192 ? -24.814 2.810 -18.852 1.00 42.53 192 ASN A CA 1
ATOM 1495 C C . ASN A 1 192 ? -24.816 2.199 -20.255 1.00 42.53 192 ASN A C 1
ATOM 1497 O O . ASN A 1 192 ? -24.165 2.681 -21.177 1.00 42.53 192 ASN A O 1
ATOM 1501 N N . SER A 1 193 ? -25.522 1.079 -20.369 1.00 46.72 193 SER A N 1
ATOM 1502 C CA . SER A 1 193 ? -25.986 0.519 -21.627 1.00 46.72 193 SER A CA 1
ATOM 1503 C C . SER A 1 193 ? -27.172 1.361 -22.096 1.00 46.72 193 SER A C 1
ATOM 1505 O O . SER A 1 193 ? -28.223 1.403 -21.456 1.00 46.72 193 SER A O 1
ATOM 1507 N N . SER A 1 194 ? -26.987 2.100 -23.184 1.00 46.53 194 SER A N 1
ATOM 1508 C CA . SER A 1 194 ? -28.049 2.765 -23.946 1.00 46.53 194 SER A CA 1
ATOM 1509 C C . SER A 1 194 ? -27.666 2.772 -25.413 1.00 46.53 194 SER A C 1
ATOM 1511 O O . SER A 1 194 ? -26.471 3.021 -25.691 1.00 46.53 194 SER A O 1
#

Sequence (194 aa):
MSLCNDVFIPEPHGYASCKSASVTWVRAYKARLPDSCYASCKSANVTPCKLASLVLQAAFLRLSFSADALLEMTSKHPKTLKKHDTAFQIEWKDAHVSWYPYPYLRQMCPCAECAIIRHRGQDIHSLFSPQGDGDITLIEVTADIQPLDIQLVGRYALQFSWNDGHGSGIYPFDVLREICPCPDCAPQTSSNSS